Protein AF-0000000080280034 (afdb_homodimer)

Solvent-accessible surface area (backbone atoms only — not comparable to full-atom values): 14520 Å² total; per-residue (Å²): 134,42,33,28,47,34,62,69,45,57,54,47,71,68,41,89,80,54,59,65,40,31,48,54,49,59,74,69,50,60,72,89,35,51,31,36,45,10,61,45,50,9,53,52,35,28,54,32,45,54,29,54,72,72,42,72,78,32,34,57,55,20,50,53,49,50,53,50,48,53,52,50,49,59,74,34,61,92,33,51,43,53,44,34,47,69,28,23,33,47,32,14,56,57,71,53,98,57,93,65,59,67,69,60,40,41,52,37,20,44,18,44,75,69,68,21,34,31,31,35,85,57,59,76,79,51,59,76,64,78,39,50,72,43,54,47,74,100,134,42,33,28,49,34,61,67,45,57,55,46,70,68,41,90,79,55,58,66,39,31,48,55,49,58,72,68,51,62,71,90,34,50,30,36,43,9,60,45,48,9,53,52,35,29,52,33,44,54,28,55,72,70,43,71,77,32,34,57,54,22,51,54,50,50,52,50,48,52,52,50,49,62,74,34,62,93,34,52,43,53,43,34,45,68,28,22,32,48,32,14,56,56,72,51,96,58,93,65,58,67,68,61,40,41,52,36,20,44,19,45,74,71,66,20,34,30,32,33,86,59,59,75,80,50,58,76,64,79,39,50,72,42,54,49,73,100

Foldseek 3Di:
DAEEEALVLVVQVPDPDHQPLSVVVVVPDDPVRYAYEPVSLVVLLVVLVVLCPPDDVSPVVSVVSVVVSVVVCVSRVVRHDYQDPQLVVLLVPQDDPDDADSSLSSSQSVCVVVVHEYEDCCVVSCPRSPHHYHYSSD/DAEEEALVLVVQVPDPDHQPLSVVVVVPDDLVRYAYEPVSLVVLLVVLVVLCPPDDVSPVVSVVSVVVSVVVCVSRVVRHDYQDPQLVVLLVPQDDPDDADSSLSSSQSVCVVVVHEYEDCCVVSCPRSPHHYHYSND

Sequence (276 aa):
MSFLLDTNIVSEARRRTQNPGFARWWGGVSSSRLYLSALTVGEIERGISKLRHRGETDRERADALAEWLGGLTAQFSERILPVTAEIAAEWGRQYAPRKVPSIDGLIAATARVHELTLVTRNLADMAGLGAQVHNPFDMSFLLDTNIVSEARRRTQNPGFARWWGGVSSSRLYLSALTVGEIERGISKLRHRGETDRERADALAEWLGGLTAQFSERILPVTAEIAAEWGRQYAPRKVPSIDGLIAATARVHELTLVTRNLADMAGLGAQVHNPFD

Radius of gyration: 20.0 Å; Cα contacts (8 Å, |Δi|>4): 449; chains: 2; bounding box: 44×58×40 Å

InterPro domains:
  IPR002716 PIN domain [PF01850] (4-122)
  IPR022907 VapC family [MF_00265] (3-133)
  IPR029060 PIN-like domain superfamily [SSF88723] (1-137)
  IPR050556 Type II toxin-antitoxin system RNase [PTHR33653] (1-126)

pLDDT: mean 92.85, std 6.91, range [63.31, 98.88]

Structure (mmCIF, N/CA/C/O backbone):
data_AF-0000000080280034-model_v1
#
loop_
_entity.id
_entity.type
_entity.pdbx_description
1 polymer 'Ribonuclease VapC'
#
loop_
_atom_site.group_PDB
_atom_site.id
_atom_site.type_symbol
_atom_site.label_atom_id
_atom_site.label_alt_id
_atom_site.label_comp_id
_atom_site.label_asym_id
_atom_site.label_entity_id
_atom_site.label_seq_id
_atom_site.pdbx_PDB_ins_code
_atom_site.Cartn_x
_atom_site.Cartn_y
_atom_site.Cartn_z
_atom_site.occupancy
_atom_site.B_iso_or_equiv
_atom_site.auth_seq_id
_atom_site.auth_comp_id
_atom_site.auth_asym_id
_atom_site.auth_atom_id
_atom_site.pdbx_PDB_model_num
ATOM 1 N N . MET A 1 1 ? 17.234 -19.109 0.291 1 87.31 1 MET A N 1
ATOM 2 C CA . MET A 1 1 ? 16.734 -17.906 -0.386 1 87.31 1 MET A CA 1
ATOM 3 C C . MET A 1 1 ? 15.211 -17.844 -0.332 1 87.31 1 MET A C 1
ATOM 5 O O . MET A 1 1 ? 14.539 -18.875 -0.443 1 87.31 1 MET A O 1
ATOM 9 N N . SER A 1 2 ? 14.586 -16.719 0.08 1 97 2 SER A N 1
ATOM 10 C CA . SER A 1 2 ? 13.141 -16.547 0.128 1 97 2 SER A CA 1
ATOM 11 C C . SER A 1 2 ? 12.648 -15.617 -0.972 1 97 2 SER A C 1
ATOM 13 O O . SER A 1 2 ? 13.438 -14.891 -1.577 1 97 2 SER A O 1
ATOM 15 N N . PHE A 1 3 ? 11.336 -15.789 -1.299 1 98 3 PHE A N 1
ATOM 16 C CA . PHE A 1 3 ? 10.836 -15.195 -2.529 1 98 3 PHE A CA 1
ATOM 17 C C . PHE A 1 3 ? 9.547 -14.422 -2.266 1 98 3 PHE A C 1
ATOM 19 O O . PHE A 1 3 ? 8.695 -14.867 -1.493 1 98 3 PHE A O 1
ATOM 26 N N . LEU A 1 4 ? 9.422 -13.266 -2.85 1 98.38 4 LEU A N 1
ATOM 27 C CA . LEU A 1 4 ? 8.156 -12.547 -2.955 1 98.38 4 LEU A CA 1
ATOM 28 C C . LEU A 1 4 ? 7.523 -12.758 -4.328 1 98.38 4 LEU A C 1
ATOM 30 O O . LEU A 1 4 ? 8.133 -12.445 -5.352 1 98.38 4 LEU A O 1
ATOM 34 N N . LEU A 1 5 ? 6.348 -13.312 -4.332 1 97.56 5 LEU A N 1
ATOM 35 C CA . LEU A 1 5 ? 5.707 -13.68 -5.586 1 97.56 5 LEU A CA 1
ATOM 36 C C . LEU A 1 5 ? 4.91 -12.508 -6.156 1 97.56 5 LEU A C 1
ATOM 38 O O . LEU A 1 5 ? 4.078 -11.922 -5.461 1 97.56 5 LEU A O 1
ATOM 42 N N . ASP A 1 6 ? 5.172 -12.141 -7.379 1 95 6 ASP A N 1
ATOM 43 C CA . ASP A 1 6 ? 4.336 -11.195 -8.109 1 95 6 ASP A CA 1
ATOM 44 C C . ASP A 1 6 ? 3.004 -11.836 -8.5 1 95 6 ASP A C 1
ATOM 46 O O . ASP A 1 6 ? 2.844 -13.055 -8.422 1 95 6 ASP A O 1
ATOM 50 N N . THR A 1 7 ? 2.033 -11.008 -8.891 1 93.69 7 THR A N 1
ATOM 51 C CA . THR A 1 7 ? 0.679 -11.477 -9.164 1 93.69 7 THR A CA 1
ATOM 52 C C . THR A 1 7 ? 0.669 -12.461 -10.328 1 93.69 7 THR A C 1
ATOM 54 O O . THR A 1 7 ? -0.051 -13.461 -10.305 1 93.69 7 THR A O 1
ATOM 57 N N . ASN A 1 8 ? 1.492 -12.195 -11.32 1 91.62 8 ASN A N 1
ATOM 58 C CA . ASN A 1 8 ? 1.507 -13.086 -12.477 1 91.62 8 ASN A CA 1
ATOM 59 C C . ASN A 1 8 ? 2.057 -14.461 -12.109 1 91.62 8 ASN A C 1
ATOM 61 O O . ASN A 1 8 ? 1.727 -15.453 -12.758 1 91.62 8 ASN A O 1
ATOM 65 N N . ILE A 1 9 ? 2.891 -14.594 -11.109 1 94.62 9 ILE A N 1
ATOM 66 C CA . ILE A 1 9 ? 3.451 -15.859 -10.664 1 94.62 9 ILE A CA 1
ATOM 67 C C . ILE A 1 9 ? 2.369 -16.688 -9.977 1 94.62 9 ILE A C 1
ATOM 69 O O . ILE A 1 9 ? 2.227 -17.891 -10.25 1 94.62 9 ILE A O 1
ATOM 73 N N . VAL A 1 10 ? 1.589 -16.062 -9.117 1 94.75 10 VAL A N 1
ATOM 74 C CA . VAL A 1 10 ? 0.504 -16.75 -8.43 1 94.75 10 VAL A CA 1
ATOM 75 C C . VAL A 1 10 ? -0.544 -17.203 -9.438 1 94.75 10 VAL A C 1
ATOM 77 O O . VAL A 1 10 ? -1.118 -18.281 -9.305 1 94.75 10 VAL A O 1
ATOM 80 N N . SER A 1 11 ? -0.783 -16.375 -10.43 1 92.75 11 SER A N 1
ATOM 81 C CA . SER A 1 11 ? -1.717 -16.734 -11.492 1 92.75 11 SER A CA 1
ATOM 82 C C . SER A 1 11 ? -1.247 -17.969 -12.25 1 92.75 11 SER A C 1
ATOM 84 O O . SER A 1 11 ? -2.049 -18.859 -12.57 1 92.75 11 SER A O 1
ATOM 86 N N . GLU A 1 12 ? 0.035 -18.031 -12.547 1 93.69 12 GLU A N 1
ATOM 87 C CA . GLU A 1 12 ? 0.584 -19.203 -13.227 1 93.69 12 GLU A CA 1
ATOM 88 C C . GLU A 1 12 ? 0.435 -20.453 -12.375 1 93.69 12 GLU A C 1
ATOM 90 O O . GLU A 1 12 ? 0.125 -21.531 -12.891 1 93.69 12 GLU A O 1
ATOM 95 N N . ALA A 1 13 ? 0.64 -20.344 -11.078 1 92.81 13 ALA A N 1
ATOM 96 C CA . ALA A 1 13 ? 0.56 -21.484 -10.156 1 92.81 13 ALA A CA 1
ATOM 97 C C . ALA A 1 13 ? -0.848 -22.062 -10.133 1 92.81 13 ALA A C 1
ATOM 99 O O . ALA A 1 13 ? -1.03 -23.25 -9.812 1 92.81 13 ALA A O 1
ATOM 100 N N . ARG A 1 14 ? -1.788 -21.203 -10.461 1 91.94 14 ARG A N 1
ATOM 101 C CA . ARG A 1 14 ? -3.184 -21.625 -10.438 1 91.94 14 ARG A CA 1
ATOM 102 C C . ARG A 1 14 ? -3.537 -22.438 -11.68 1 91.94 14 ARG A C 1
ATOM 104 O O . ARG A 1 14 ? -4.539 -23.156 -11.695 1 91.94 14 ARG A O 1
ATOM 111 N N . ARG A 1 15 ? -2.795 -22.312 -12.695 1 91.94 15 ARG A N 1
ATOM 112 C CA . ARG A 1 15 ? -3.135 -22.922 -13.977 1 91.94 15 ARG A CA 1
ATOM 113 C C . ARG A 1 15 ? -2.967 -24.438 -13.922 1 91.94 15 ARG A C 1
ATOM 115 O O . ARG A 1 15 ? -2.078 -24.953 -13.234 1 91.94 15 ARG A O 1
ATOM 122 N N . ARG A 1 16 ? -3.832 -25.078 -14.742 1 90.56 16 ARG A N 1
ATOM 123 C CA . ARG A 1 16 ? -3.723 -26.516 -14.883 1 90.56 16 ARG A CA 1
ATOM 124 C C . ARG A 1 16 ? -2.451 -26.906 -15.633 1 90.56 16 ARG A C 1
ATOM 126 O O . ARG A 1 16 ? -1.717 -27.797 -15.203 1 90.56 16 ARG A O 1
ATOM 133 N N . THR A 1 17 ? -2.244 -26.281 -16.75 1 93.25 17 THR A N 1
ATOM 134 C CA . THR A 1 17 ? -1.025 -26.453 -17.531 1 93.25 17 THR A CA 1
ATOM 135 C C . THR A 1 17 ? -0.101 -25.25 -17.359 1 93.25 17 THR A C 1
ATOM 137 O O . THR A 1 17 ? -0.445 -24.125 -17.75 1 93.25 17 THR A O 1
ATOM 140 N N . GLN A 1 18 ? 1.071 -25.578 -16.781 1 94.88 18 GLN A N 1
ATOM 141 C CA . GLN A 1 18 ? 2.016 -24.516 -16.453 1 94.88 18 GLN A CA 1
ATOM 142 C C . GLN A 1 18 ? 3.184 -24.5 -17.438 1 94.88 18 GLN A C 1
ATOM 144 O O . GLN A 1 18 ? 3.482 -25.516 -18.062 1 94.88 18 GLN A O 1
ATOM 149 N N . ASN A 1 19 ? 3.762 -23.297 -17.672 1 95.56 19 ASN A N 1
ATOM 150 C CA . ASN A 1 19 ? 5.047 -23.234 -18.359 1 95.56 19 ASN A CA 1
ATOM 151 C C . ASN A 1 19 ? 6.059 -24.203 -17.766 1 95.56 19 ASN A C 1
ATOM 153 O O . ASN A 1 19 ? 6.191 -24.297 -16.531 1 95.56 19 ASN A O 1
ATOM 157 N N . PRO A 1 20 ? 6.812 -24.938 -18.609 1 95.31 20 PRO A N 1
ATOM 158 C CA . PRO A 1 20 ? 7.711 -25.984 -18.078 1 95.31 20 PRO A CA 1
ATOM 159 C C . PRO A 1 20 ? 8.789 -25.422 -17.156 1 95.31 20 PRO A C 1
ATOM 161 O O . PRO A 1 20 ? 9.125 -26.031 -16.156 1 95.31 20 PRO A O 1
ATOM 164 N N . GLY A 1 21 ? 9.406 -24.312 -17.578 1 95.31 21 GLY A N 1
ATOM 165 C CA . GLY A 1 21 ? 10.383 -23.672 -16.703 1 95.31 21 GLY A CA 1
ATOM 166 C C . GLY A 1 21 ? 9.812 -23.266 -15.359 1 95.31 21 GLY A C 1
ATOM 167 O O . GLY A 1 21 ? 10.43 -23.5 -14.328 1 95.31 21 GLY A O 1
ATOM 168 N N . PHE A 1 22 ? 8.609 -22.703 -15.406 1 96.62 22 PHE A N 1
ATOM 169 C CA . PHE A 1 22 ? 7.91 -22.344 -14.18 1 96.62 22 PHE A CA 1
ATOM 170 C C . PHE A 1 22 ? 7.664 -23.578 -13.32 1 96.62 22 PHE A C 1
ATOM 172 O O . PHE A 1 22 ? 7.938 -23.562 -12.117 1 96.62 22 PHE A O 1
ATOM 179 N N . ALA A 1 23 ? 7.152 -24.609 -13.922 1 96.12 23 ALA A N 1
ATOM 180 C CA . ALA A 1 23 ? 6.812 -25.828 -13.203 1 96.12 23 ALA A CA 1
ATOM 181 C C . ALA A 1 23 ? 8.039 -26.406 -12.5 1 96.12 23 ALA A C 1
ATOM 183 O O . ALA A 1 23 ? 7.949 -26.875 -11.359 1 96.12 23 ALA A O 1
ATOM 184 N N . ARG A 1 24 ? 9.125 -26.391 -13.172 1 95.75 24 ARG A N 1
ATOM 185 C CA . ARG A 1 24 ? 10.367 -26.891 -12.594 1 95.75 24 ARG A CA 1
ATOM 186 C C . ARG A 1 24 ? 10.773 -26.078 -11.375 1 95.75 24 ARG A C 1
ATOM 188 O O . ARG A 1 24 ? 11.102 -26.641 -10.328 1 95.75 24 ARG A O 1
ATOM 195 N N . TRP A 1 25 ? 10.742 -24.766 -11.562 1 96.06 25 TRP A N 1
ATOM 196 C CA . TRP A 1 25 ? 11.125 -23.875 -10.469 1 96.06 25 TRP A CA 1
ATOM 197 C C . TRP A 1 25 ? 10.164 -24.031 -9.289 1 96.06 25 TRP A C 1
ATOM 199 O O . TRP A 1 25 ? 10.602 -24.203 -8.148 1 96.06 25 TRP A O 1
ATOM 209 N N . TRP A 1 26 ? 8.883 -23.938 -9.539 1 94.56 26 TRP A N 1
ATOM 210 C CA . TRP A 1 26 ? 7.82 -24 -8.539 1 94.56 26 TRP A CA 1
ATOM 211 C C . TRP A 1 26 ? 7.906 -25.297 -7.746 1 94.56 26 TRP A C 1
ATOM 213 O O . TRP A 1 26 ? 7.762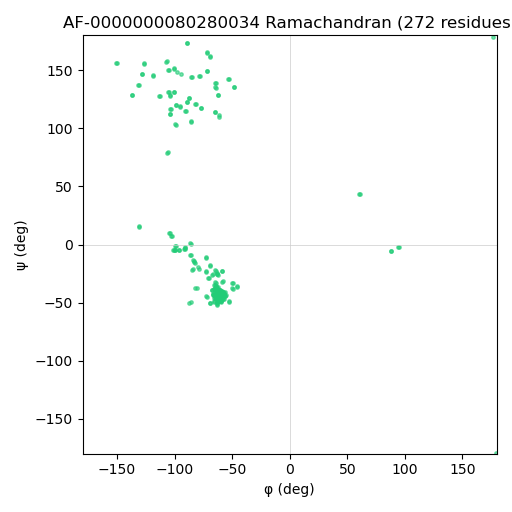 -25.297 -6.523 1 94.56 26 TRP A O 1
ATOM 223 N N . GLY A 1 27 ? 8.148 -26.375 -8.445 1 94.44 27 GLY A N 1
ATOM 224 C CA . GLY A 1 27 ? 8.234 -27.672 -7.812 1 94.44 27 GLY A CA 1
ATOM 225 C C . GLY A 1 27 ? 9.469 -27.828 -6.934 1 94.44 27 GLY A C 1
ATOM 226 O O . GLY A 1 27 ? 9.5 -28.688 -6.051 1 94.44 27 GLY A O 1
ATOM 227 N N . GLY A 1 28 ? 10.438 -26.969 -7.141 1 94.56 28 GLY A N 1
ATOM 228 C CA . GLY A 1 28 ? 11.703 -27.094 -6.434 1 94.56 28 GLY A CA 1
ATOM 229 C C . GLY A 1 28 ? 11.812 -26.156 -5.25 1 94.56 28 GLY A C 1
ATOM 230 O O . GLY A 1 28 ? 12.789 -26.219 -4.496 1 94.56 28 GLY A O 1
ATOM 231 N N . VAL A 1 29 ? 10.859 -25.312 -5.066 1 95.38 29 VAL A N 1
ATOM 232 C CA . VAL A 1 29 ? 10.945 -24.312 -4.004 1 95.38 29 VAL A CA 1
ATOM 233 C C . VAL A 1 29 ? 10.023 -24.703 -2.85 1 95.38 29 VAL A C 1
ATOM 235 O O . VAL A 1 29 ? 8.875 -25.109 -3.072 1 95.38 29 VAL A O 1
ATOM 238 N N . SER A 1 30 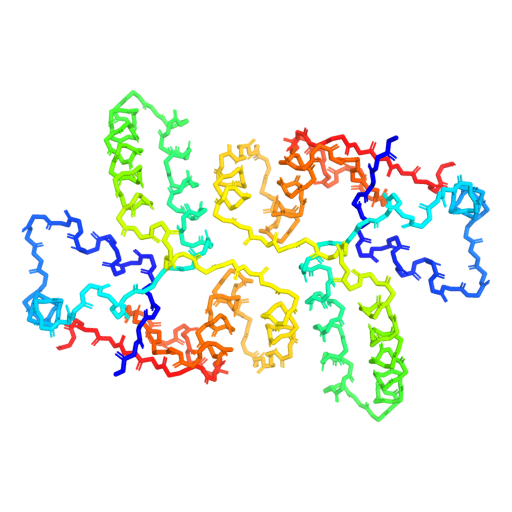? 10.516 -24.688 -1.644 1 95.44 30 SER A N 1
ATOM 239 C CA . SER A 1 30 ? 9.688 -24.938 -0.467 1 95.44 30 SER A CA 1
ATOM 240 C C . SER A 1 30 ? 8.633 -23.844 -0.295 1 95.44 30 SER A C 1
ATOM 242 O O . SER A 1 30 ? 8.938 -22.656 -0.406 1 95.44 30 SER A O 1
ATOM 244 N N . SER A 1 31 ? 7.445 -24.25 0.067 1 93.5 31 SER A N 1
ATOM 245 C CA . SER A 1 31 ? 6.344 -23.297 0.257 1 93.5 31 SER A CA 1
ATOM 246 C C . SER A 1 31 ? 6.645 -22.328 1.385 1 93.5 31 SER A C 1
ATOM 248 O O . SER A 1 31 ? 6.156 -21.188 1.374 1 93.5 31 SER A O 1
ATOM 250 N N . SER A 1 32 ? 7.473 -22.75 2.301 1 95.38 32 SER A N 1
ATOM 251 C CA . SER A 1 32 ? 7.77 -21.906 3.461 1 95.38 32 SER A CA 1
ATOM 252 C C . SER A 1 32 ? 8.656 -20.734 3.082 1 95.38 32 SER A C 1
ATOM 254 O O . SER A 1 32 ? 8.82 -19.797 3.863 1 95.38 32 SER A O 1
ATOM 256 N N . ARG A 1 33 ? 9.18 -20.781 1.869 1 97.31 33 ARG A N 1
ATOM 257 C CA . ARG A 1 33 ? 10.086 -19.734 1.405 1 97.31 33 ARG A CA 1
ATOM 258 C C . ARG A 1 33 ? 9.352 -18.734 0.525 1 97.31 33 ARG A C 1
ATOM 260 O O . ARG A 1 33 ? 9.961 -17.781 0.028 1 97.31 33 ARG A O 1
ATOM 267 N N . LEU A 1 34 ? 8.094 -18.953 0.309 1 97.88 34 LEU A N 1
ATOM 268 C CA . LEU A 1 34 ? 7.289 -18.141 -0.582 1 97.88 34 LEU A CA 1
ATOM 269 C C . LEU A 1 34 ? 6.441 -17.141 0.212 1 97.88 34 LEU A C 1
ATOM 271 O O . LEU A 1 34 ? 5.773 -17.531 1.177 1 97.88 34 LEU A O 1
ATOM 275 N N . TYR A 1 35 ? 6.469 -15.922 -0.18 1 98.62 35 TYR A N 1
ATOM 276 C CA . TYR A 1 35 ? 5.703 -14.859 0.459 1 98.62 35 TYR A CA 1
ATOM 277 C C . TYR A 1 35 ? 4.852 -14.109 -0.56 1 98.62 35 TYR A C 1
ATOM 279 O O . TYR A 1 35 ? 5.141 -14.133 -1.758 1 98.62 35 TYR A O 1
ATOM 287 N N . LEU A 1 36 ? 3.805 -13.516 -0.056 1 98.44 36 LEU A N 1
ATOM 288 C CA . LEU A 1 36 ? 2.971 -12.594 -0.819 1 98.44 36 LEU A CA 1
ATOM 289 C C . LEU A 1 36 ? 2.977 -11.203 -0.189 1 98.44 36 LEU A C 1
ATOM 291 O O . LEU A 1 36 ? 3.09 -11.07 1.032 1 98.44 36 LEU A O 1
ATOM 295 N N . SER A 1 37 ? 2.912 -10.25 -1.069 1 98.5 37 SER A N 1
ATOM 296 C CA . SER A 1 37 ? 2.564 -8.922 -0.563 1 98.5 37 SER A CA 1
ATOM 297 C C . SER A 1 37 ? 1.066 -8.805 -0.306 1 98.5 37 SER A C 1
ATOM 299 O O . SER A 1 37 ? 0.256 -9.336 -1.069 1 98.5 37 SER A O 1
ATOM 301 N N . ALA A 1 38 ? 0.659 -8.086 0.709 1 98.69 38 ALA A N 1
ATOM 302 C CA . ALA A 1 38 ? -0.745 -7.719 0.885 1 98.69 38 ALA A CA 1
ATOM 303 C C . ALA A 1 38 ? -1.322 -7.129 -0.398 1 98.69 38 ALA A C 1
ATOM 305 O O . ALA A 1 38 ? -2.484 -7.371 -0.731 1 98.69 38 ALA A O 1
ATOM 306 N N . LEU A 1 39 ? -0.475 -6.441 -1.133 1 98.19 39 LEU A N 1
ATOM 307 C CA . LEU A 1 39 ? -0.928 -5.746 -2.332 1 98.19 39 LEU A CA 1
ATOM 308 C C . LEU A 1 39 ? -1.278 -6.738 -3.436 1 98.19 39 LEU A C 1
ATOM 310 O O . LEU A 1 39 ? -2.148 -6.469 -4.266 1 98.19 39 LEU A O 1
ATOM 314 N N . THR A 1 40 ? -0.636 -7.918 -3.467 1 97.19 40 THR A N 1
ATOM 315 C CA . THR A 1 40 ? -1.005 -8.977 -4.402 1 97.19 40 THR A CA 1
ATOM 316 C C . THR A 1 40 ? -2.439 -9.43 -4.16 1 97.19 40 THR A C 1
ATOM 318 O O . THR A 1 40 ? -3.215 -9.594 -5.105 1 97.19 40 THR A O 1
ATOM 321 N N . VAL A 1 41 ? -2.795 -9.539 -2.902 1 97.62 41 VAL A N 1
ATOM 322 C CA . VAL A 1 41 ? -4.16 -9.898 -2.535 1 97.62 41 VAL A CA 1
ATOM 323 C C . VAL A 1 41 ? -5.133 -8.836 -3.047 1 97.62 41 VAL A C 1
ATOM 325 O O . VAL A 1 41 ? -6.16 -9.164 -3.639 1 97.62 41 VAL A O 1
ATOM 328 N N . GLY A 1 42 ? -4.793 -7.59 -2.838 1 97.44 42 GLY A N 1
ATOM 329 C CA . GLY A 1 42 ? -5.633 -6.496 -3.303 1 97.44 42 GLY A CA 1
ATOM 330 C C . GLY A 1 42 ? -5.82 -6.484 -4.809 1 97.44 42 GLY A C 1
ATOM 331 O O . GLY A 1 42 ? -6.926 -6.242 -5.301 1 97.44 42 GLY A O 1
ATOM 332 N N . GLU A 1 43 ? -4.785 -6.684 -5.543 1 96.19 43 GLU A N 1
ATOM 333 C CA . GLU A 1 43 ? -4.848 -6.703 -7.004 1 96.19 43 GLU A CA 1
ATOM 334 C C . GLU A 1 43 ? -5.77 -7.812 -7.5 1 96.19 43 GLU A C 1
ATOM 336 O O . GLU A 1 43 ? -6.543 -7.609 -8.438 1 96.19 43 GLU A O 1
ATOM 341 N N . ILE A 1 44 ? -5.672 -9 -6.91 1 96.12 44 ILE A N 1
ATOM 342 C CA . ILE A 1 44 ? -6.523 -10.117 -7.305 1 96.12 44 ILE A CA 1
ATOM 343 C C . ILE A 1 44 ? -7.984 -9.789 -6.988 1 96.12 44 ILE A C 1
ATOM 345 O O . ILE A 1 44 ? -8.867 -10.008 -7.816 1 96.12 44 ILE A O 1
ATOM 349 N N . GLU A 1 45 ? -8.188 -9.234 -5.789 1 96.5 45 GLU A N 1
ATOM 350 C CA . GLU A 1 45 ? -9.539 -8.812 -5.414 1 96.5 45 GLU A CA 1
ATOM 351 C C . GLU A 1 45 ? -10.094 -7.805 -6.41 1 96.5 45 GLU A C 1
ATOM 353 O O . GLU A 1 45 ? -11.273 -7.863 -6.77 1 96.5 45 GLU A O 1
ATOM 358 N N . ARG A 1 46 ? -9.305 -6.91 -6.812 1 94.12 46 ARG A N 1
ATOM 359 C CA . ARG A 1 46 ? -9.719 -5.91 -7.789 1 94.12 46 ARG A CA 1
ATOM 360 C C . ARG A 1 46 ? -10.133 -6.566 -9.102 1 94.12 46 ARG A C 1
ATOM 362 O O . ARG A 1 46 ? -11.125 -6.164 -9.719 1 94.12 46 ARG A O 1
ATOM 369 N N . GLY A 1 47 ? -9.336 -7.512 -9.57 1 92.44 47 GLY A N 1
ATOM 370 C CA . GLY A 1 47 ? -9.719 -8.281 -10.742 1 92.44 47 GLY A CA 1
ATOM 371 C C . GLY A 1 47 ? -11.062 -8.977 -10.594 1 92.44 47 GLY A C 1
ATOM 372 O O . GLY A 1 47 ? -11.867 -8.984 -11.523 1 92.44 47 GLY A O 1
ATOM 373 N N . ILE A 1 48 ? -11.305 -9.523 -9.445 1 94.19 48 ILE A N 1
ATOM 374 C CA . ILE A 1 48 ? -12.562 -10.195 -9.148 1 94.19 48 ILE A CA 1
ATOM 375 C C . ILE A 1 48 ? -13.711 -9.195 -9.219 1 94.19 48 ILE A C 1
ATOM 377 O O . ILE A 1 48 ? -14.742 -9.461 -9.836 1 94.19 48 ILE A O 1
ATOM 381 N N . SER A 1 49 ? -13.492 -8.031 -8.594 1 92.5 49 SER A N 1
ATOM 382 C CA . SER A 1 49 ? -14.516 -6.992 -8.578 1 92.5 49 SER A CA 1
ATOM 383 C C . SER A 1 49 ? -14.867 -6.531 -9.984 1 92.5 49 SER A C 1
ATOM 385 O O . SER A 1 49 ? -16.047 -6.336 -10.312 1 92.5 49 SER A O 1
ATOM 387 N N . LYS A 1 50 ? -13.852 -6.383 -10.812 1 90.31 50 LYS A N 1
ATOM 388 C CA . LYS A 1 50 ? -14.07 -5.973 -12.195 1 90.31 50 LYS A CA 1
ATOM 389 C C . LYS A 1 50 ? -14.898 -7.008 -12.953 1 90.31 50 LYS A C 1
ATOM 391 O O . LYS A 1 50 ? -15.789 -6.652 -13.727 1 90.31 50 LYS A O 1
ATOM 396 N N . LEU A 1 51 ? -14.617 -8.25 -12.727 1 90.31 51 LEU A N 1
ATOM 397 C CA . LEU A 1 51 ? -15.344 -9.336 -13.383 1 90.31 51 LEU A CA 1
ATOM 398 C C . LEU A 1 51 ? -16.812 -9.336 -12.969 1 90.31 51 LEU A C 1
ATOM 400 O O . LEU A 1 51 ? -17.688 -9.578 -13.789 1 90.31 51 LEU A O 1
ATOM 404 N N . ARG A 1 52 ? -17.094 -9.086 -11.695 1 89.38 52 ARG A N 1
ATOM 405 C CA . ARG A 1 52 ? -18.453 -9.109 -11.156 1 89.38 52 ARG A CA 1
ATOM 406 C C . ARG A 1 52 ? -19.312 -8.016 -11.781 1 89.38 52 ARG A C 1
ATOM 408 O O . ARG A 1 52 ? -20.531 -8.156 -11.875 1 89.38 52 ARG A O 1
ATOM 415 N N . HIS A 1 53 ? -18.719 -6.973 -12.312 1 85.25 53 HIS A N 1
ATOM 416 C CA . HIS A 1 53 ? -19.469 -5.84 -12.828 1 85.25 53 HIS A CA 1
ATOM 417 C C . HIS A 1 53 ? -19.562 -5.898 -14.352 1 85.25 53 HIS A C 1
ATOM 419 O O . HIS A 1 53 ? -20.203 -5.043 -14.969 1 85.25 53 HIS A O 1
ATOM 425 N N . ARG A 1 54 ? -18.969 -6.797 -15.102 1 83.31 54 ARG A N 1
ATOM 426 C CA . ARG A 1 54 ? -19 -6.898 -16.562 1 83.31 54 ARG A CA 1
ATOM 427 C C . ARG A 1 54 ? -20.234 -7.68 -17.031 1 83.31 54 ARG A C 1
ATOM 429 O O . ARG A 1 54 ? -20.875 -7.305 -18.016 1 83.31 54 ARG A O 1
ATOM 436 N N . GLY A 1 55 ? -20.609 -8.82 -16.562 1 75.62 55 GLY A N 1
ATOM 437 C CA . GLY A 1 55 ? -21.719 -9.648 -17 1 75.62 55 GLY A CA 1
ATOM 438 C C . GLY A 1 55 ? -21.812 -10.969 -16.266 1 75.62 55 GLY A C 1
ATOM 439 O O . GLY A 1 55 ? -20.953 -11.289 -15.445 1 75.62 55 GLY A O 1
ATOM 440 N N . GLU A 1 56 ? -22.859 -11.719 -16.656 1 74.06 56 GLU A N 1
ATOM 441 C CA . GLU A 1 56 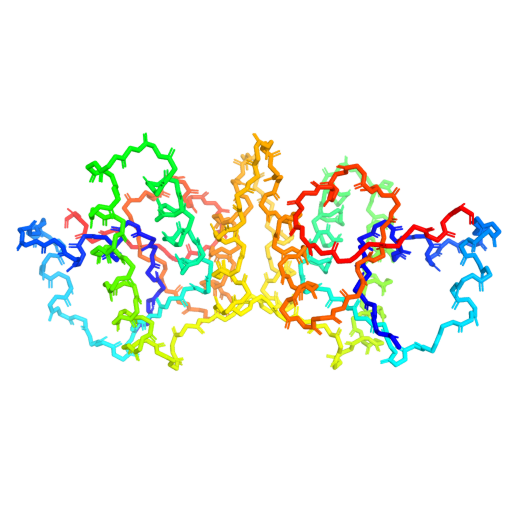? -23.188 -12.945 -15.938 1 74.06 56 GLU A CA 1
ATOM 442 C C . GLU A 1 56 ? -22.062 -13.969 -16.031 1 74.06 56 GLU A C 1
ATOM 444 O O . GLU A 1 56 ? -21.703 -14.602 -15.039 1 74.06 56 GLU A O 1
ATOM 449 N N . THR A 1 57 ? -21.594 -14.188 -17.312 1 75.81 57 THR A N 1
ATOM 450 C CA . THR A 1 57 ? -20.516 -15.156 -17.484 1 75.81 57 THR A CA 1
ATOM 451 C C . THR A 1 57 ? -19.297 -14.734 -16.672 1 75.81 57 THR A C 1
ATOM 453 O O . THR A 1 57 ? -18.609 -15.586 -16.094 1 75.81 57 THR A O 1
ATOM 456 N N . ASP A 1 58 ? -19.266 -13.594 -16.438 1 85.44 58 ASP A N 1
ATOM 457 C CA . ASP A 1 58 ? -18.125 -13.047 -15.703 1 85.44 58 ASP A CA 1
ATOM 458 C C . ASP A 1 58 ? -18.312 -13.203 -14.195 1 85.44 58 ASP A C 1
ATOM 460 O O . ASP A 1 58 ? -17.328 -13.281 -13.453 1 85.44 58 ASP A O 1
ATOM 464 N N . ARG A 1 59 ? -19.578 -13.531 -13.898 1 85.38 59 ARG A N 1
ATOM 465 C CA . ARG A 1 59 ? -19.844 -13.656 -12.469 1 85.38 59 ARG A CA 1
ATOM 466 C C . ARG A 1 59 ? -19.391 -15.016 -11.945 1 85.38 59 ARG A C 1
ATOM 468 O O . ARG A 1 59 ? -18.906 -15.117 -10.82 1 85.38 59 ARG A O 1
ATOM 475 N N . GLU A 1 60 ? -19.547 -16.062 -12.711 1 89 60 GLU A N 1
ATOM 476 C CA . GLU A 1 60 ? -19.078 -17.391 -12.32 1 89 60 GLU A CA 1
ATOM 477 C C . GLU A 1 60 ? -17.562 -17.422 -12.195 1 89 60 GLU A C 1
ATOM 479 O O . GLU A 1 60 ? -17.031 -18.016 -11.258 1 89 60 GLU A O 1
ATOM 484 N N . ARG A 1 61 ? -16.984 -16.875 -13.125 1 92.5 61 ARG A N 1
ATOM 485 C CA . ARG A 1 61 ? -15.531 -16.781 -13.086 1 92.5 61 ARG A CA 1
ATOM 486 C C . ARG A 1 61 ? -15.07 -15.992 -11.859 1 92.5 61 ARG A C 1
ATOM 488 O O . ARG A 1 61 ? -14.094 -16.359 -11.211 1 92.5 61 ARG A O 1
ATOM 495 N N . ALA A 1 62 ? -15.781 -14.977 -11.562 1 94.88 62 ALA A N 1
ATOM 496 C CA . ALA A 1 62 ? -15.484 -14.156 -10.383 1 94.88 62 ALA A CA 1
ATOM 497 C C . ALA A 1 62 ? -15.602 -14.977 -9.102 1 94.88 62 ALA A C 1
ATOM 499 O O . ALA A 1 62 ? -14.742 -14.891 -8.227 1 94.88 62 ALA A O 1
ATOM 500 N N . ASP A 1 63 ? -16.609 -15.805 -9.047 1 95.25 63 ASP A N 1
ATOM 501 C CA . ASP A 1 63 ? -16.828 -16.625 -7.867 1 95.25 63 ASP A CA 1
ATOM 502 C C . ASP A 1 63 ? -15.711 -17.656 -7.703 1 95.25 63 ASP A C 1
ATOM 504 O O . ASP A 1 63 ? -15.234 -17.891 -6.59 1 95.25 63 ASP A O 1
ATOM 508 N N . ALA A 1 64 ? -15.359 -18.234 -8.789 1 94.69 64 ALA A N 1
ATOM 509 C CA . ALA A 1 64 ? -14.281 -19.219 -8.75 1 94.69 64 ALA A CA 1
ATOM 510 C C . ALA A 1 64 ? -12.969 -18.562 -8.312 1 94.69 64 ALA A C 1
ATOM 512 O O . ALA A 1 64 ? -12.219 -19.141 -7.516 1 94.69 64 ALA A O 1
ATOM 513 N N . LEU A 1 65 ? -12.727 -17.391 -8.836 1 95.25 65 LEU A N 1
ATOM 514 C CA . LEU A 1 65 ? -11.516 -16.672 -8.477 1 95.25 65 LEU A CA 1
ATOM 515 C C . LEU A 1 65 ? -11.547 -16.266 -7.004 1 95.25 65 LEU A C 1
ATOM 517 O O . LEU A 1 65 ? -10.523 -16.312 -6.32 1 95.25 65 LEU A O 1
ATOM 521 N N . ALA A 1 66 ? -12.664 -15.883 -6.516 1 96.62 66 ALA A N 1
ATOM 522 C CA . ALA A 1 66 ? -12.82 -15.5 -5.117 1 96.62 66 ALA A CA 1
ATOM 523 C C . ALA A 1 66 ? -12.547 -16.688 -4.191 1 96.62 66 ALA A C 1
ATOM 525 O O . ALA A 1 66 ? -11.891 -16.531 -3.156 1 96.62 66 ALA A O 1
ATOM 526 N N . GLU A 1 67 ? -13.07 -17.812 -4.57 1 96.94 67 GLU A N 1
ATOM 527 C CA . GLU A 1 67 ? -12.82 -19.031 -3.797 1 96.94 67 GLU A CA 1
ATOM 528 C C . GLU A 1 67 ? -11.336 -19.391 -3.787 1 96.94 67 GLU A C 1
ATOM 530 O O . GLU A 1 67 ? -10.781 -19.734 -2.74 1 96.94 67 GLU A O 1
ATOM 535 N N . TRP A 1 68 ? -10.773 -19.328 -4.918 1 96.81 68 TRP A N 1
ATOM 536 C CA . TRP A 1 68 ? -9.344 -19.594 -5.035 1 96.81 68 TRP A CA 1
ATOM 537 C C . TRP A 1 68 ? -8.531 -18.625 -4.18 1 96.81 68 TRP A C 1
ATOM 539 O O . TRP A 1 68 ? -7.59 -19.031 -3.494 1 96.81 68 TRP A O 1
ATOM 549 N N . LEU A 1 69 ? -8.852 -17.344 -4.219 1 97.25 69 LEU A N 1
ATOM 550 C CA . LEU A 1 69 ? -8.18 -16.328 -3.412 1 97.25 69 LEU A CA 1
ATOM 551 C C . LEU A 1 69 ? -8.297 -16.656 -1.926 1 97.25 69 LEU A C 1
ATOM 553 O O . LEU A 1 69 ? -7.34 -16.484 -1.169 1 97.25 69 LEU A O 1
ATOM 557 N N . GLY A 1 70 ? -9.469 -17.031 -1.503 1 97.06 70 GLY A N 1
ATOM 558 C CA . GLY A 1 70 ? -9.633 -17.484 -0.128 1 97.06 70 GLY A CA 1
ATOM 559 C C . GLY A 1 70 ? -8.672 -18.578 0.265 1 97.06 70 GLY A C 1
ATOM 560 O O . GLY A 1 70 ? -8.055 -18.516 1.33 1 97.06 70 GLY A O 1
ATOM 561 N N . GLY A 1 71 ? -8.562 -19.625 -0.567 1 96.25 71 GLY A N 1
ATOM 562 C CA . GLY A 1 71 ? -7.609 -20.703 -0.337 1 96.25 71 GLY A CA 1
ATOM 563 C C . GLY A 1 71 ? -6.168 -20.234 -0.31 1 96.25 71 GLY A C 1
ATOM 564 O O . GLY A 1 71 ? -5.387 -20.656 0.539 1 96.25 71 GLY A O 1
ATOM 565 N N . LEU A 1 72 ? -5.832 -19.359 -1.253 1 95.88 72 LEU A N 1
ATOM 566 C CA . LEU A 1 72 ? -4.488 -18.781 -1.332 1 95.88 72 LEU A CA 1
ATOM 567 C C . LEU A 1 72 ? -4.141 -18.031 -0.051 1 95.88 72 LEU A C 1
ATOM 569 O O . LEU A 1 72 ? -3.061 -18.234 0.513 1 95.88 72 LEU A O 1
ATOM 573 N N . THR A 1 73 ? -5.023 -17.156 0.436 1 97.06 73 THR A N 1
ATOM 574 C CA . THR A 1 73 ? -4.785 -16.344 1.626 1 97.06 73 THR A CA 1
ATOM 575 C C . THR A 1 73 ? -4.648 -17.234 2.861 1 97.06 73 THR A C 1
ATOM 577 O O . THR A 1 73 ? -3.857 -16.938 3.76 1 97.06 73 THR A O 1
ATOM 580 N N . ALA A 1 74 ? -5.395 -18.281 2.896 1 96.44 74 ALA A N 1
ATOM 581 C CA . ALA A 1 74 ? -5.277 -19.234 4.004 1 96.44 74 ALA A CA 1
ATOM 582 C C . ALA A 1 74 ? -3.922 -19.922 3.99 1 96.44 74 ALA A C 1
ATOM 584 O O . ALA A 1 74 ? -3.279 -20.078 5.031 1 96.44 74 ALA A O 1
ATOM 585 N N . GLN A 1 75 ? -3.51 -20.312 2.842 1 94.5 75 GLN A N 1
ATOM 586 C CA . GLN A 1 75 ? -2.246 -21.031 2.68 1 94.5 75 GLN A CA 1
ATOM 587 C C . GLN A 1 75 ? -1.064 -20.141 3.062 1 94.5 75 GLN A C 1
ATOM 589 O O . GLN A 1 75 ? -0.068 -20.625 3.602 1 94.5 75 GLN A O 1
ATOM 594 N N . PHE A 1 76 ? -1.179 -18.844 2.828 1 96.75 76 PHE A N 1
ATOM 595 C CA . PHE A 1 76 ? -0.077 -17.906 3.039 1 96.75 76 PHE A CA 1
ATOM 596 C C . PHE A 1 76 ? -0.285 -17.109 4.316 1 96.75 76 PHE A C 1
ATOM 598 O O . PHE A 1 76 ? 0.379 -16.094 4.531 1 96.75 76 PHE A O 1
ATOM 605 N N . SER A 1 77 ? -1.223 -17.406 5.168 1 91.12 77 SER A N 1
ATOM 606 C CA . SER A 1 77 ? -1.741 -16.594 6.262 1 91.12 77 SER A CA 1
ATOM 607 C C . SER A 1 77 ? -0.61 -15.961 7.059 1 91.12 77 SER A C 1
ATOM 609 O O . SER A 1 77 ? -0.684 -14.781 7.414 1 91.12 77 SER A O 1
ATOM 611 N N . GLU A 1 78 ? 0.542 -16.578 7.301 1 95.25 78 GLU A N 1
ATOM 612 C CA . GLU A 1 78 ? 1.621 -16 8.102 1 95.25 78 GLU A CA 1
ATOM 613 C C . GLU A 1 78 ? 2.742 -15.469 7.215 1 95.25 78 GLU A C 1
ATOM 615 O O . GLU A 1 78 ? 3.799 -15.07 7.711 1 95.25 78 GLU A O 1
ATOM 620 N N . ARG A 1 79 ? 2.492 -15.469 5.91 1 98.31 79 ARG A N 1
ATOM 621 C CA . ARG A 1 79 ? 3.545 -15.102 4.969 1 98.31 79 ARG A CA 1
ATOM 622 C C . ARG A 1 79 ? 3.049 -14.07 3.967 1 98.31 79 ARG A C 1
ATOM 624 O O . ARG A 1 79 ? 3.619 -13.922 2.883 1 98.31 79 ARG A O 1
ATOM 631 N N . ILE A 1 80 ? 1.889 -13.445 4.289 1 98.62 80 ILE A N 1
ATOM 632 C CA . ILE A 1 80 ? 1.468 -12.25 3.57 1 98.62 80 ILE A CA 1
ATOM 633 C C . ILE A 1 80 ? 2.018 -11.008 4.27 1 98.62 80 ILE A C 1
ATOM 635 O O . ILE A 1 80 ? 1.64 -10.711 5.402 1 98.62 80 ILE A O 1
ATOM 639 N N . LEU A 1 81 ? 2.879 -10.32 3.598 1 98.75 81 LEU A N 1
ATOM 640 C CA . LEU A 1 81 ? 3.605 -9.203 4.195 1 98.75 81 LEU A CA 1
ATOM 641 C C . LEU A 1 81 ? 2.836 -7.898 4.012 1 98.75 81 LEU A C 1
ATOM 643 O O . LEU A 1 81 ? 2.471 -7.539 2.893 1 98.75 81 LEU A O 1
ATOM 647 N N . PRO A 1 82 ? 2.523 -7.215 5.102 1 98.81 82 PRO A N 1
ATOM 648 C CA . PRO A 1 82 ? 1.907 -5.891 4.977 1 98.81 82 PRO A CA 1
ATOM 649 C C . PRO A 1 82 ? 2.871 -4.84 4.426 1 98.81 82 PRO A C 1
ATOM 651 O O . PRO A 1 82 ? 4.078 -5.082 4.359 1 98.81 82 PRO A O 1
ATOM 654 N N . VAL A 1 83 ? 2.307 -3.75 3.947 1 98.81 83 VAL A N 1
ATOM 655 C CA . VAL A 1 83 ? 3.125 -2.57 3.682 1 98.81 83 VAL A CA 1
ATOM 656 C C . VAL A 1 83 ? 3.258 -1.735 4.953 1 98.81 83 VAL A C 1
ATOM 658 O O . VAL A 1 83 ? 2.322 -1.033 5.344 1 98.81 83 VAL A O 1
ATOM 661 N N . THR A 1 84 ? 4.422 -1.781 5.566 1 98.62 84 THR A N 1
ATOM 662 C CA . THR A 1 84 ? 4.703 -1.036 6.789 1 98.62 84 THR A CA 1
ATOM 663 C C . THR A 1 84 ? 5.242 0.353 6.465 1 98.62 84 THR A C 1
ATOM 665 O O . THR A 1 84 ? 5.5 0.668 5.301 1 98.62 84 THR A O 1
ATOM 668 N N . ALA A 1 85 ? 5.395 1.157 7.508 1 98.25 85 ALA A N 1
ATOM 669 C CA . ALA A 1 85 ? 5.973 2.486 7.316 1 98.25 85 ALA A CA 1
ATOM 670 C C . ALA A 1 85 ? 7.375 2.395 6.727 1 98.25 85 ALA A C 1
ATOM 672 O O . ALA A 1 85 ? 7.758 3.215 5.887 1 98.25 85 ALA A O 1
ATOM 673 N N . GLU A 1 86 ? 8.141 1.417 7.227 1 97.94 86 GLU A N 1
ATOM 674 C CA . GLU A 1 86 ? 9.484 1.219 6.699 1 97.94 86 GLU A CA 1
ATOM 675 C C . GLU A 1 86 ? 9.453 0.899 5.207 1 97.94 86 GLU A C 1
ATOM 677 O O . GLU A 1 86 ? 10.234 1.454 4.434 1 97.94 86 GLU A O 1
ATOM 682 N N . ILE A 1 87 ? 8.594 0.034 4.812 1 98.44 87 ILE A N 1
ATOM 683 C CA . ILE A 1 87 ? 8.461 -0.357 3.414 1 98.44 87 ILE A CA 1
ATOM 684 C C . ILE A 1 87 ? 7.988 0.838 2.588 1 98.44 87 ILE A C 1
ATOM 686 O O . ILE A 1 87 ? 8.508 1.089 1.498 1 98.44 87 ILE A O 1
ATOM 690 N N . ALA A 1 88 ? 6.98 1.572 3.057 1 98.31 88 ALA A N 1
ATOM 691 C CA . ALA A 1 88 ? 6.492 2.76 2.359 1 98.31 88 ALA A CA 1
ATOM 692 C C . ALA A 1 88 ? 7.598 3.799 2.201 1 98.31 88 ALA A C 1
ATOM 694 O O . ALA A 1 88 ? 7.707 4.445 1.158 1 98.31 88 ALA A O 1
ATOM 695 N N . ALA A 1 89 ? 8.398 3.955 3.242 1 97.56 89 ALA A N 1
ATOM 696 C CA . ALA A 1 89 ? 9.523 4.883 3.156 1 97.56 89 ALA A CA 1
ATOM 697 C C . ALA A 1 89 ? 10.516 4.441 2.088 1 97.56 89 ALA A C 1
ATOM 699 O O . ALA A 1 89 ? 11.016 5.266 1.316 1 97.56 89 ALA A O 1
ATOM 700 N N . GLU A 1 90 ? 10.828 3.148 2.096 1 96.81 90 GLU A N 1
ATOM 701 C CA . GLU A 1 90 ? 11.703 2.607 1.061 1 96.81 90 GLU A CA 1
ATOM 702 C C . GLU A 1 90 ? 11.156 2.891 -0.333 1 96.81 90 GLU A C 1
ATOM 704 O O . GLU A 1 90 ? 11.906 3.266 -1.238 1 96.81 90 GLU A O 1
ATOM 709 N N . TRP A 1 91 ? 9.906 2.703 -0.555 1 96.5 91 TRP A N 1
ATOM 710 C CA . TRP A 1 91 ? 9.242 3.035 -1.811 1 96.5 91 TRP A CA 1
ATOM 711 C C . TRP A 1 91 ? 9.422 4.512 -2.15 1 96.5 91 TRP A C 1
ATOM 713 O O . TRP A 1 91 ? 9.727 4.859 -3.293 1 96.5 91 TRP A O 1
ATOM 723 N N . GLY A 1 92 ? 9.203 5.352 -1.208 1 95.38 92 GLY A N 1
ATOM 724 C CA . GLY A 1 92 ? 9.367 6.781 -1.412 1 95.38 92 GLY A CA 1
ATOM 725 C C . GLY A 1 92 ? 10.773 7.164 -1.846 1 95.38 92 GLY A C 1
ATOM 726 O O . GLY A 1 92 ? 10.953 8.141 -2.58 1 95.38 92 GLY A O 1
ATOM 727 N N . ARG A 1 93 ? 11.703 6.426 -1.389 1 93.69 93 ARG A N 1
ATOM 728 C CA . ARG A 1 93 ? 13.094 6.742 -1.677 1 93.69 93 ARG A CA 1
ATOM 729 C C . ARG A 1 93 ? 13.5 6.215 -3.047 1 93.69 93 ARG A C 1
ATOM 731 O O . ARG A 1 93 ? 14.555 6.594 -3.576 1 93.69 93 ARG A O 1
ATOM 738 N N . GLN A 1 94 ? 12.602 5.324 -3.482 1 88.5 94 GLN A N 1
ATOM 739 C CA . GLN A 1 94 ? 12.938 4.773 -4.789 1 88.5 94 GLN A CA 1
ATOM 740 C C . GLN A 1 94 ? 12.984 5.867 -5.852 1 88.5 94 GLN A C 1
ATOM 742 O O . GLN A 1 94 ? 12.078 6.699 -5.938 1 88.5 94 GLN A O 1
ATOM 747 N N . TYR A 1 95 ? 14.086 6.16 -6.336 1 72.25 95 TYR A N 1
ATOM 748 C CA . TYR A 1 95 ? 14.234 7.094 -7.449 1 72.25 95 TYR A CA 1
ATOM 749 C C . TYR A 1 95 ? 14.406 6.348 -8.766 1 72.25 95 TYR A C 1
ATOM 751 O O . TYR A 1 95 ? 15.312 5.523 -8.906 1 72.25 95 TYR A O 1
ATOM 759 N N . ALA A 1 96 ? 13.289 6.406 -9.406 1 63.91 96 ALA A N 1
ATOM 760 C CA . ALA A 1 96 ? 13.406 5.781 -10.719 1 63.91 96 ALA A CA 1
ATOM 761 C C . ALA A 1 96 ? 13.281 6.816 -11.836 1 63.91 96 ALA A C 1
ATOM 763 O O . ALA A 1 96 ? 12.453 7.723 -11.758 1 63.91 96 ALA A O 1
ATOM 764 N N . PRO A 1 97 ? 14.234 6.785 -12.688 1 63.38 97 PRO A N 1
ATOM 765 C CA . PRO A 1 97 ? 14.125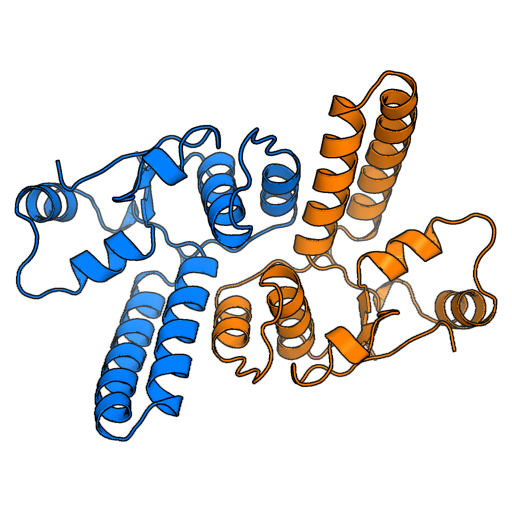 7.637 -13.875 1 63.38 97 PRO A CA 1
ATOM 766 C C . PRO A 1 97 ? 12.781 7.488 -14.594 1 63.38 97 PRO A C 1
ATOM 768 O O . PRO A 1 97 ? 12.289 8.453 -15.18 1 63.38 97 PRO A O 1
ATOM 771 N N . ARG A 1 98 ? 12.336 6.234 -14.578 1 67.25 98 ARG A N 1
ATOM 772 C CA . ARG A 1 98 ? 11.047 6.004 -15.219 1 67.25 98 ARG A CA 1
ATOM 773 C C . ARG A 1 98 ? 9.922 5.977 -14.195 1 67.25 98 ARG A C 1
ATOM 775 O O . ARG A 1 98 ? 10.117 5.539 -13.055 1 67.25 98 ARG A O 1
ATOM 782 N N . LYS A 1 99 ? 8.836 6.438 -14.734 1 79.31 99 LYS A N 1
ATOM 783 C CA . LYS A 1 99 ? 7.625 6.395 -13.914 1 79.31 99 LYS A CA 1
ATOM 784 C C . LYS A 1 99 ? 7.223 4.953 -13.609 1 79.31 99 LYS A C 1
ATOM 786 O O . LYS A 1 99 ? 7.012 4.152 -14.523 1 79.31 99 LYS A O 1
ATOM 791 N N . VAL A 1 100 ? 7.242 4.449 -12.375 1 85.25 100 VAL A N 1
ATOM 792 C CA . VAL A 1 100 ? 6.82 3.135 -11.906 1 85.25 100 VAL A CA 1
ATOM 793 C C . VAL A 1 100 ? 5.469 3.244 -11.203 1 85.25 100 VAL A C 1
ATOM 795 O O . VAL A 1 100 ? 5.277 4.113 -10.344 1 85.25 100 VAL A O 1
ATOM 798 N N . PRO A 1 101 ? 4.52 2.338 -11.664 1 90.5 101 PRO A N 1
ATOM 799 C CA . PRO A 1 101 ? 3.26 2.338 -10.914 1 90.5 101 PRO A CA 1
ATOM 800 C C . PRO A 1 101 ? 3.463 2.15 -9.414 1 90.5 101 PRO A C 1
ATOM 802 O O . PRO A 1 101 ? 4.328 1.376 -9 1 90.5 101 PRO A O 1
ATOM 805 N N . SER A 1 102 ? 2.652 2.859 -8.633 1 94 102 SER A N 1
ATOM 806 C CA . SER A 1 102 ? 2.859 2.9 -7.191 1 94 102 SER A CA 1
ATOM 807 C C . SER A 1 102 ? 2.822 1.5 -6.586 1 94 102 SER A C 1
ATOM 809 O O . SER A 1 102 ? 3.637 1.168 -5.723 1 94 102 SER A O 1
ATOM 811 N N . ILE A 1 103 ? 1.876 0.663 -7.062 1 95.19 103 ILE A N 1
ATOM 812 C CA . ILE A 1 103 ? 1.732 -0.682 -6.516 1 95.19 103 ILE A CA 1
ATOM 813 C C . ILE A 1 103 ? 2.979 -1.505 -6.836 1 95.19 103 ILE A C 1
ATOM 815 O O . ILE A 1 103 ? 3.521 -2.186 -5.965 1 95.19 103 ILE A O 1
ATOM 819 N N . ASP A 1 104 ? 3.49 -1.41 -8.047 1 93.25 104 ASP A N 1
ATOM 820 C CA . ASP A 1 104 ? 4.711 -2.115 -8.43 1 93.25 104 ASP A CA 1
ATOM 821 C C . ASP A 1 104 ? 5.898 -1.66 -7.586 1 93.25 104 ASP A C 1
ATOM 823 O O . ASP A 1 104 ? 6.684 -2.486 -7.121 1 93.25 104 ASP A O 1
ATOM 827 N N . GLY A 1 105 ? 5.996 -0.376 -7.391 1 94.62 105 GLY A N 1
ATOM 828 C CA . GLY A 1 105 ? 7.066 0.163 -6.57 1 94.62 105 GLY A CA 1
ATOM 829 C C . GLY A 1 105 ? 7.016 -0.316 -5.133 1 94.62 105 GLY A C 1
ATOM 830 O O . GLY A 1 105 ? 8.055 -0.62 -4.535 1 94.62 105 GLY A O 1
ATOM 831 N N . LEU A 1 106 ? 5.832 -0.384 -4.57 1 97.06 106 LEU A N 1
ATOM 832 C CA . LEU A 1 106 ? 5.652 -0.836 -3.193 1 97.06 106 LEU A CA 1
ATOM 833 C C . LEU A 1 106 ? 5.992 -2.316 -3.061 1 97.06 106 LEU A C 1
ATOM 835 O O . LEU A 1 106 ? 6.562 -2.738 -2.051 1 97.06 106 LEU A O 1
ATOM 839 N N . ILE A 1 107 ? 5.609 -3.076 -4.043 1 96.69 107 ILE A N 1
ATOM 840 C CA . ILE A 1 107 ? 5.938 -4.496 -4.023 1 96.69 107 ILE A CA 1
ATOM 841 C C . ILE A 1 107 ? 7.449 -4.68 -4.09 1 96.69 107 ILE A C 1
ATOM 843 O O . ILE A 1 107 ? 8.023 -5.477 -3.338 1 96.69 107 ILE A O 1
ATOM 847 N N . ALA A 1 108 ? 8.109 -3.965 -4.98 1 95.56 108 ALA A N 1
ATOM 848 C CA . ALA A 1 108 ? 9.562 -4.012 -5.055 1 95.56 108 ALA A CA 1
ATOM 849 C C . ALA A 1 108 ? 10.195 -3.588 -3.734 1 95.56 108 ALA A C 1
ATOM 851 O O . ALA A 1 108 ? 11.148 -4.215 -3.266 1 95.56 108 ALA A O 1
ATOM 852 N N . ALA A 1 109 ? 9.695 -2.527 -3.098 1 97.19 109 ALA A N 1
ATOM 853 C CA . ALA A 1 109 ? 10.18 -2.062 -1.802 1 97.19 109 ALA A CA 1
ATOM 854 C C . ALA A 1 109 ? 9.992 -3.133 -0.729 1 97.19 109 ALA A C 1
ATOM 856 O O . ALA A 1 109 ? 10.836 -3.295 0.151 1 97.19 109 ALA A O 1
ATOM 857 N N . THR A 1 110 ? 8.852 -3.857 -0.764 1 98.31 110 THR A N 1
ATOM 858 C CA . THR A 1 110 ? 8.602 -4.957 0.163 1 98.31 110 THR A CA 1
ATOM 859 C C . THR A 1 110 ? 9.688 -6.027 0.034 1 98.31 110 THR A C 1
ATOM 861 O O . THR A 1 110 ? 10.234 -6.48 1.037 1 98.31 110 THR A O 1
ATOM 864 N N . ALA A 1 111 ? 9.961 -6.363 -1.226 1 97.75 111 ALA A N 1
ATOM 865 C CA . ALA A 1 111 ? 11.008 -7.355 -1.459 1 97.75 111 ALA A CA 1
ATOM 866 C C . ALA A 1 111 ? 12.352 -6.879 -0.898 1 97.75 111 ALA A C 1
ATOM 868 O O . ALA A 1 111 ? 13.062 -7.648 -0.246 1 97.75 111 ALA A O 1
ATOM 869 N N . ARG A 1 112 ? 12.695 -5.684 -1.082 1 96.81 112 ARG A N 1
ATOM 870 C CA . ARG A 1 112 ? 13.977 -5.129 -0.657 1 96.81 112 ARG A CA 1
ATOM 871 C C . ARG A 1 112 ? 14.094 -5.117 0.864 1 96.81 112 ARG A C 1
ATOM 873 O O . ARG A 1 112 ? 15.094 -5.57 1.42 1 96.81 112 ARG A O 1
ATOM 880 N N . VAL A 1 113 ? 13.102 -4.625 1.546 1 97.75 113 VAL A N 1
ATOM 881 C CA . VAL A 1 113 ? 13.133 -4.465 2.996 1 97.75 113 VAL A CA 1
ATOM 882 C C . VAL A 1 113 ? 13.258 -5.832 3.662 1 97.75 113 VAL A C 1
ATOM 884 O O . VAL A 1 113 ? 13.953 -5.98 4.668 1 97.75 113 VAL A O 1
ATOM 887 N N . HIS A 1 114 ? 12.594 -6.812 3.109 1 98.19 114 HIS A N 1
ATOM 888 C CA . HIS A 1 114 ? 12.609 -8.148 3.697 1 98.19 114 HIS A CA 1
ATOM 889 C C . HIS A 1 114 ? 13.734 -8.992 3.119 1 98.19 114 HIS A C 1
ATOM 891 O O . HIS A 1 114 ? 13.875 -10.172 3.457 1 98.19 114 HIS A O 1
ATOM 897 N N . GLU A 1 115 ? 14.477 -8.406 2.148 1 97.44 115 GLU A N 1
ATOM 898 C CA . GLU A 1 115 ? 15.586 -9.086 1.491 1 97.44 115 GLU A CA 1
ATOM 899 C C . GLU A 1 115 ? 15.117 -10.359 0.782 1 97.44 115 GLU A C 1
ATOM 901 O O . GLU A 1 115 ? 15.734 -11.414 0.916 1 97.44 115 GLU A O 1
ATOM 906 N N . LEU A 1 116 ? 14.031 -10.258 0.111 1 98.06 116 LEU A N 1
ATOM 907 C CA . LEU A 1 116 ? 13.469 -11.344 -0.686 1 98.06 116 LEU A CA 1
ATOM 908 C C . LEU A 1 116 ? 13.797 -11.156 -2.164 1 98.06 116 LEU A C 1
ATOM 910 O O . LEU A 1 116 ? 13.977 -10.023 -2.623 1 98.06 116 LEU A O 1
ATOM 914 N N . THR A 1 117 ? 13.891 -12.188 -2.881 1 97.44 117 THR A N 1
ATOM 915 C CA . THR A 1 117 ? 13.922 -12.141 -4.34 1 97.44 117 THR A CA 1
ATOM 916 C C . THR A 1 117 ? 12.516 -12.023 -4.91 1 97.44 117 THR A C 1
ATOM 918 O O . THR A 1 117 ? 11.648 -12.844 -4.609 1 97.44 117 THR A O 1
ATOM 921 N N . LEU A 1 118 ? 12.289 -10.977 -5.641 1 97.25 118 LEU A N 1
ATOM 922 C CA . LEU A 1 118 ? 11.008 -10.797 -6.312 1 97.25 118 LEU A CA 1
ATOM 923 C C . LEU A 1 118 ? 10.914 -11.68 -7.555 1 97.25 118 LEU A C 1
ATOM 925 O O . LEU A 1 118 ? 11.734 -11.562 -8.469 1 97.25 118 LEU A O 1
ATOM 929 N N . VAL A 1 119 ? 9.953 -12.578 -7.523 1 97.19 119 VAL A N 1
ATOM 930 C CA . VAL A 1 119 ? 9.75 -13.477 -8.664 1 97.19 119 VAL A CA 1
ATOM 931 C C . VAL A 1 119 ? 8.664 -12.906 -9.578 1 97.19 119 VAL A C 1
ATOM 933 O O . VAL A 1 119 ? 7.531 -12.695 -9.141 1 97.19 119 VAL A O 1
ATOM 936 N N . THR A 1 120 ? 9.031 -12.641 -10.75 1 95.44 120 THR A N 1
ATOM 937 C CA . THR A 1 120 ? 8.141 -12.016 -11.719 1 95.44 120 THR A CA 1
ATOM 938 C C . THR A 1 120 ? 8.5 -12.438 -13.133 1 95.44 120 THR A C 1
ATOM 940 O O . THR A 1 120 ? 9.617 -12.891 -13.391 1 95.44 120 THR A O 1
ATOM 943 N N . ARG A 1 121 ? 7.426 -12.312 -13.977 1 92.5 121 ARG A N 1
ATOM 944 C CA . ARG A 1 121 ? 7.676 -12.562 -15.391 1 92.5 121 ARG A CA 1
ATOM 945 C C . ARG A 1 121 ? 8.203 -11.312 -16.078 1 92.5 121 ARG A C 1
ATOM 947 O O . ARG A 1 121 ? 8.781 -11.391 -17.172 1 92.5 121 ARG A O 1
ATOM 954 N N . ASN A 1 122 ? 7.945 -10.125 -15.5 1 87.94 122 ASN A N 1
ATOM 955 C CA . ASN A 1 122 ? 8.242 -8.859 -16.156 1 87.94 122 ASN A CA 1
ATOM 956 C C . ASN A 1 122 ? 9.469 -8.18 -15.531 1 87.94 122 ASN A C 1
ATOM 958 O O . ASN A 1 122 ? 9.344 -7.145 -14.875 1 87.94 122 ASN A O 1
ATOM 962 N N . LEU A 1 123 ? 10.617 -8.602 -15.875 1 86.94 123 LEU A N 1
ATOM 963 C CA . LEU A 1 123 ? 11.867 -8.086 -15.32 1 86.94 123 LEU A CA 1
ATOM 964 C C . LEU A 1 123 ? 12.07 -6.629 -15.711 1 86.94 123 LEU A C 1
ATOM 966 O O . LEU A 1 123 ? 12.578 -5.832 -14.914 1 86.94 123 LEU A O 1
ATOM 970 N N . ALA A 1 124 ? 11.648 -6.289 -16.875 1 83.44 124 ALA A N 1
ATOM 971 C CA . ALA A 1 124 ? 11.859 -4.941 -17.391 1 83.44 124 ALA A CA 1
ATOM 972 C C . ALA A 1 124 ? 11.148 -3.9 -16.531 1 83.44 124 ALA A C 1
ATOM 974 O O . ALA A 1 124 ? 11.688 -2.818 -16.281 1 83.44 124 ALA A O 1
ATOM 975 N N . ASP A 1 125 ? 10.008 -4.285 -16.062 1 82.19 125 ASP A N 1
ATOM 976 C CA . ASP A 1 125 ? 9.234 -3.357 -15.25 1 82.19 125 ASP A CA 1
ATOM 977 C C . ASP A 1 125 ? 9.859 -3.174 -13.875 1 82.19 125 ASP A C 1
ATOM 979 O O . ASP A 1 125 ? 9.648 -2.152 -13.219 1 82.19 125 ASP A O 1
ATOM 983 N N . MET A 1 126 ? 10.633 -4.188 -13.508 1 85.81 126 MET A N 1
ATOM 984 C CA . MET A 1 126 ? 11.219 -4.141 -12.172 1 85.81 126 MET A CA 1
ATOM 985 C C . MET A 1 126 ? 12.641 -3.582 -12.227 1 85.81 126 MET A C 1
ATOM 987 O O . MET A 1 126 ? 13.242 -3.309 -11.188 1 85.81 126 MET A O 1
ATOM 991 N N . ALA A 1 127 ? 13.062 -3.359 -13.414 1 81.56 127 ALA A N 1
ATOM 992 C CA . ALA A 1 127 ? 14.422 -2.861 -13.602 1 81.56 127 ALA A CA 1
ATOM 993 C C . ALA A 1 127 ? 14.594 -1.496 -12.938 1 81.56 127 ALA A C 1
ATOM 995 O O . ALA A 1 127 ? 13.758 -0.607 -13.109 1 81.56 127 ALA A O 1
ATOM 996 N N . GLY A 1 128 ? 15.641 -1.344 -12.094 1 81.12 128 GLY A N 1
ATOM 997 C CA . GLY A 1 128 ? 15.992 -0.061 -11.508 1 81.12 128 GLY A CA 1
ATOM 998 C C . GLY A 1 128 ? 15.383 0.15 -10.133 1 81.12 128 GLY A C 1
ATOM 999 O O . GLY A 1 128 ? 15.648 1.157 -9.477 1 81.12 128 GLY A O 1
ATOM 1000 N N . LEU A 1 129 ? 14.602 -0.809 -9.664 1 85.44 129 LEU A N 1
ATOM 1001 C CA . LEU A 1 129 ? 13.93 -0.622 -8.383 1 85.44 129 LEU A CA 1
ATOM 1002 C C . LEU A 1 129 ? 14.766 -1.18 -7.242 1 85.44 129 LEU A C 1
ATOM 1004 O O . LEU A 1 129 ? 14.406 -1.04 -6.074 1 85.44 129 LEU A O 1
ATOM 1008 N N . GLY A 1 130 ? 15.875 -1.8 -7.559 1 84.75 130 GLY A N 1
ATOM 1009 C CA . GLY A 1 130 ? 16.844 -2.186 -6.551 1 84.75 130 GLY A CA 1
ATOM 1010 C C . GLY A 1 130 ? 16.562 -3.549 -5.945 1 84.75 130 GLY A C 1
ATOM 1011 O O . GLY A 1 130 ? 17.375 -4.066 -5.172 1 84.75 130 GLY A O 1
ATOM 1012 N N . ALA A 1 131 ? 15.492 -4.148 -6.273 1 89.81 131 ALA A N 1
ATOM 1013 C CA . ALA A 1 131 ? 15.188 -5.473 -5.738 1 89.81 131 ALA A CA 1
ATOM 1014 C C . ALA A 1 131 ? 15.859 -6.566 -6.566 1 89.81 131 ALA A C 1
ATOM 1016 O O . ALA A 1 131 ? 16.031 -6.414 -7.777 1 89.81 131 ALA A O 1
ATOM 1017 N N . GLN A 1 132 ? 16.297 -7.633 -5.863 1 93.88 132 GLN A N 1
ATOM 1018 C CA . GLN A 1 132 ? 16.672 -8.836 -6.602 1 93.88 132 GLN A CA 1
ATOM 1019 C C . GLN A 1 132 ? 15.453 -9.445 -7.301 1 93.88 132 GLN A C 1
ATOM 1021 O O . GLN A 1 132 ? 14.367 -9.508 -6.723 1 93.88 132 GLN A O 1
ATOM 1026 N N . VAL A 1 133 ? 15.664 -9.828 -8.57 1 95.12 133 VAL A N 1
ATOM 1027 C CA . VAL A 1 133 ? 14.523 -10.32 -9.344 1 95.12 133 VAL A CA 1
ATOM 1028 C C . VAL A 1 133 ? 14.875 -11.672 -9.969 1 95.12 133 VAL A C 1
ATOM 1030 O O . VAL A 1 133 ? 16.047 -11.969 -10.211 1 95.12 133 VAL A O 1
ATOM 1033 N N . HIS A 1 134 ? 13.859 -12.531 -10.094 1 95.44 134 HIS A N 1
ATOM 1034 C CA . HIS A 1 134 ? 13.984 -13.836 -10.75 1 95.44 134 HIS A CA 1
ATOM 1035 C C . HIS A 1 134 ? 12.781 -14.109 -11.648 1 95.44 134 HIS A C 1
ATOM 1037 O O . HIS A 1 134 ? 11.641 -13.883 -11.25 1 95.44 134 HIS A O 1
ATOM 1043 N N . ASN A 1 135 ? 13.016 -14.461 -12.867 1 96.25 135 ASN A N 1
ATOM 1044 C CA . ASN A 1 135 ? 11.984 -14.914 -13.797 1 96.25 135 ASN A CA 1
ATOM 1045 C C . ASN A 1 135 ? 12.023 -16.438 -13.977 1 96.25 135 ASN A C 1
ATOM 1047 O O . ASN A 1 135 ? 12.93 -16.953 -14.633 1 96.25 135 ASN A O 1
ATOM 1051 N N . PRO A 1 136 ? 11.031 -17.094 -13.516 1 95.12 136 PRO A N 1
ATOM 1052 C CA . PRO A 1 136 ? 11.094 -18.562 -13.562 1 95.12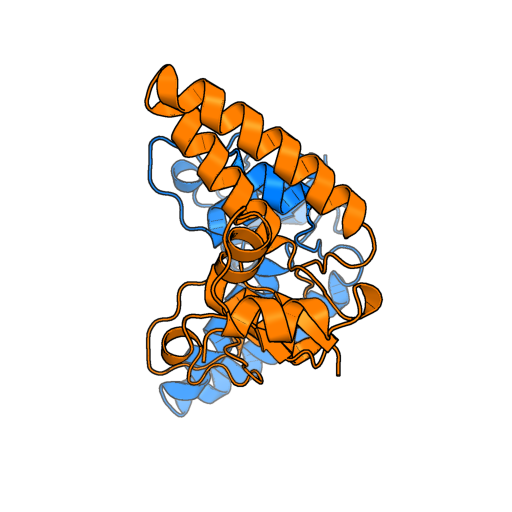 136 PRO A CA 1
ATOM 1053 C C . PRO A 1 136 ? 10.594 -19.125 -14.891 1 95.12 136 PRO A C 1
ATOM 1055 O O . PRO A 1 136 ? 10.578 -20.344 -15.07 1 95.12 136 PRO A O 1
ATOM 1058 N N . PHE A 1 137 ? 10.211 -18.312 -15.82 1 92.75 137 PHE A N 1
ATOM 1059 C CA . PHE A 1 137 ? 9.648 -18.781 -17.078 1 92.75 137 PHE A CA 1
ATOM 1060 C C . PHE A 1 137 ? 10.758 -19.078 -18.094 1 92.75 137 PHE A C 1
ATOM 1062 O O . PHE A 1 137 ? 10.5 -19.594 -19.172 1 92.75 137 PHE A O 1
ATOM 1069 N N . ASP A 1 138 ? 11.961 -18.672 -17.688 1 79.81 138 ASP A N 1
ATOM 1070 C CA . ASP A 1 138 ? 13.094 -18.938 -18.578 1 79.81 138 ASP A CA 1
ATOM 1071 C C . ASP A 1 138 ? 13.562 -20.391 -18.438 1 79.81 138 ASP A C 1
ATOM 1073 O O . ASP A 1 138 ? 13.445 -20.984 -17.359 1 79.81 138 ASP A O 1
ATOM 1077 N N . MET B 1 1 ? -14.289 9.539 18.578 1 87.31 1 MET B N 1
ATOM 1078 C CA . MET B 1 1 ? -14.07 9.375 17.156 1 87.31 1 MET B CA 1
ATOM 1079 C C . MET B 1 1 ? -12.586 9.461 16.812 1 87.31 1 MET B C 1
ATOM 1081 O O . MET B 1 1 ? -11.852 10.258 17.406 1 87.31 1 MET B O 1
ATOM 1085 N N . SER B 1 2 ? -12.008 8.5 16.047 1 97.06 2 SER B N 1
ATOM 1086 C CA . SER B 1 2 ? -10.602 8.516 15.641 1 97.06 2 SER B CA 1
ATOM 1087 C C . SER B 1 2 ? -10.453 8.859 14.164 1 97.06 2 SER B C 1
ATOM 1089 O O . SER B 1 2 ? -11.422 8.812 13.406 1 97.06 2 SER B O 1
ATOM 1091 N N . PHE B 1 3 ? -9.227 9.352 13.836 1 98 3 PHE B N 1
ATOM 1092 C CA . PHE B 1 3 ? -9.055 10 12.539 1 98 3 PHE B CA 1
ATOM 1093 C C . PHE B 1 3 ? -7.82 9.461 11.82 1 98 3 PHE B C 1
ATOM 1095 O O . PHE B 1 3 ? -6.789 9.219 12.445 1 98 3 PHE B O 1
ATOM 1102 N N . LEU B 1 4 ? -7.957 9.211 10.539 1 98.44 4 LEU B N 1
ATOM 1103 C CA . LEU B 1 4 ? -6.82 8.984 9.648 1 98.44 4 LEU B CA 1
ATOM 1104 C C . LEU B 1 4 ? -6.473 10.258 8.883 1 98.44 4 LEU B C 1
ATOM 1106 O O . LEU B 1 4 ? -7.312 10.805 8.172 1 98.44 4 LEU B O 1
ATOM 1110 N N . LEU B 1 5 ? -5.262 10.719 9.07 1 97.69 5 LEU B N 1
ATOM 1111 C CA . LEU B 1 5 ? -4.863 12 8.492 1 97.69 5 LEU B CA 1
ATOM 1112 C C . LEU B 1 5 ? -4.332 11.812 7.074 1 97.69 5 LEU B C 1
ATOM 1114 O O . LEU B 1 5 ? -3.438 10.992 6.848 1 97.69 5 LEU B O 1
ATOM 1118 N N . ASP B 1 6 ? -4.871 12.508 6.129 1 95.19 6 ASP B N 1
ATOM 1119 C CA . ASP B 1 6 ? -4.309 12.586 4.785 1 95.19 6 ASP B CA 1
ATOM 1120 C C . ASP B 1 6 ? -3.027 13.414 4.773 1 95.19 6 ASP B C 1
ATOM 1122 O O . ASP B 1 6 ? -2.725 14.117 5.742 1 95.19 6 ASP B O 1
ATOM 1126 N N . THR B 1 7 ? -2.262 13.328 3.693 1 93.81 7 THR B N 1
ATOM 1127 C CA . THR B 1 7 ? -0.952 13.969 3.617 1 93.81 7 THR B CA 1
ATOM 1128 C C . THR B 1 7 ? -1.082 15.484 3.705 1 93.81 7 THR B C 1
ATOM 1130 O O . THR B 1 7 ? -0.273 16.141 4.359 1 93.81 7 THR B O 1
ATOM 1133 N N . ASN B 1 8 ? -2.105 16.016 3.084 1 91.81 8 ASN B N 1
ATOM 1134 C CA . ASN B 1 8 ? -2.268 17.453 3.111 1 91.81 8 ASN B CA 1
ATOM 1135 C C . ASN B 1 8 ? -2.588 17.969 4.516 1 91.81 8 ASN B C 1
ATOM 1137 O O . ASN B 1 8 ? -2.301 19.109 4.848 1 91.81 8 ASN B O 1
ATOM 1141 N N . ILE B 1 9 ? -3.17 17.172 5.379 1 94.69 9 ILE B N 1
ATOM 1142 C CA . ILE B 1 9 ? -3.498 17.547 6.75 1 94.69 9 ILE B CA 1
ATOM 1143 C C . ILE B 1 9 ? -2.219 17.625 7.582 1 94.69 9 ILE B C 1
ATOM 1145 O O . ILE B 1 9 ? -2.014 18.594 8.328 1 94.69 9 ILE B O 1
ATOM 1149 N N . VAL B 1 10 ? -1.353 16.641 7.426 1 94.81 10 VAL B N 1
ATOM 1150 C CA . VAL B 1 10 ? -0.089 16.641 8.156 1 94.81 10 VAL B CA 1
ATOM 1151 C C . VAL B 1 10 ? 0.77 17.828 7.699 1 94.81 10 VAL B C 1
ATOM 1153 O O . VAL B 1 10 ? 1.465 18.438 8.508 1 94.81 10 VAL B O 1
ATOM 1156 N N . SER B 1 11 ? 0.715 18.125 6.43 1 92.81 11 SER B N 1
ATOM 1157 C CA . SER B 1 11 ? 1.442 19.266 5.891 1 92.81 11 SER B CA 1
ATOM 1158 C C . SER B 1 11 ? 0.953 20.578 6.512 1 92.81 11 SER B C 1
ATOM 1160 O O . SER B 1 11 ? 1.756 21.453 6.844 1 92.81 11 SER B O 1
ATOM 1162 N N . GLU B 1 12 ? -0.352 20.703 6.641 1 93.62 12 GLU B N 1
ATOM 1163 C CA . GLU B 1 12 ? -0.91 21.891 7.27 1 93.62 12 GLU B CA 1
ATOM 1164 C C . GLU B 1 12 ? -0.465 22.016 8.727 1 93.62 12 GLU B C 1
ATOM 1166 O O . GLU B 1 12 ? -0.164 23.109 9.203 1 93.62 12 GLU B O 1
ATOM 1171 N N . ALA B 1 13 ? -0.4 20.906 9.445 1 92.81 13 ALA B N 1
ATOM 1172 C CA . ALA B 1 13 ? -0.021 20.891 10.859 1 92.81 13 ALA B CA 1
ATOM 1173 C C . ALA B 1 13 ? 1.413 21.375 11.047 1 92.81 13 ALA B C 1
ATOM 1175 O O . ALA B 1 13 ? 1.774 21.859 12.117 1 92.81 13 ALA B O 1
ATOM 1176 N N . ARG B 1 14 ? 2.172 21.219 9.984 1 91.94 14 ARG B N 1
ATOM 1177 C CA . ARG B 1 14 ? 3.576 21.609 10.047 1 91.94 14 ARG B CA 1
ATOM 1178 C C . ARG B 1 14 ? 3.74 23.109 9.875 1 91.94 14 ARG B C 1
ATOM 1180 O O . ARG B 1 14 ? 4.785 23.672 10.219 1 91.94 14 ARG B O 1
ATOM 1187 N N . ARG B 1 15 ? 2.789 23.75 9.344 1 91.94 15 ARG B N 1
ATOM 1188 C CA . ARG B 1 15 ? 2.914 25.156 9.008 1 91.94 15 ARG B CA 1
ATOM 1189 C C . ARG B 1 15 ? 2.914 26.031 10.258 1 91.94 15 ARG B C 1
ATOM 1191 O O . ARG B 1 15 ? 2.246 25.703 11.242 1 91.94 15 ARG B O 1
ATOM 1198 N N . ARG B 1 16 ? 3.65 27.156 10.078 1 90.19 16 ARG B N 1
ATOM 1199 C CA . ARG B 1 16 ? 3.664 28.141 11.156 1 90.19 16 ARG B CA 1
ATOM 1200 C C . ARG B 1 16 ? 2.312 28.828 11.289 1 90.19 16 ARG B C 1
ATOM 1202 O O . ARG B 1 16 ? 1.778 28.969 12.391 1 90.19 16 ARG B O 1
ATOM 1209 N N . THR B 1 17 ? 1.823 29.297 10.188 1 93.12 17 THR B N 1
ATOM 1210 C CA . THR B 1 17 ? 0.493 29.891 10.109 1 93.12 17 THR B CA 1
ATOM 1211 C C . THR B 1 17 ? -0.494 28.922 9.461 1 93.12 17 THR B C 1
ATOM 1213 O O . THR B 1 17 ? -0.355 28.594 8.281 1 93.12 17 THR B O 1
ATOM 1216 N N . GLN B 1 18 ? -1.485 28.547 10.297 1 94.81 18 GLN B N 1
ATOM 1217 C CA . GLN B 1 18 ? -2.447 27.547 9.844 1 94.81 18 GLN B CA 1
ATOM 1218 C C . GLN B 1 18 ? -3.789 28.188 9.508 1 94.81 18 GLN B C 1
ATOM 1220 O O . GLN B 1 18 ? -4.109 29.266 10.008 1 94.81 18 GLN B O 1
ATOM 1225 N N . ASN B 1 19 ? -4.512 27.578 8.547 1 95.56 19 ASN B N 1
ATOM 1226 C CA . ASN B 1 19 ? -5.914 27.938 8.352 1 95.56 19 ASN B CA 1
ATOM 1227 C C . ASN B 1 19 ? -6.672 27.953 9.68 1 95.56 19 ASN B C 1
ATOM 1229 O O . ASN B 1 19 ? -6.539 27.047 10.492 1 95.56 19 ASN B O 1
ATOM 1233 N N . PRO B 1 20 ? -7.508 29 9.922 1 95.31 20 PRO B N 1
ATOM 1234 C CA . PRO B 1 20 ? -8.164 29.125 11.219 1 95.31 20 PRO B CA 1
ATOM 1235 C C . PRO B 1 20 ? -9.086 27.953 11.539 1 95.31 20 PRO B C 1
ATOM 1237 O O . PRO B 1 20 ? -9.148 27.5 12.688 1 95.31 20 PRO B O 1
ATOM 1240 N N . GLY B 1 21 ? -9.883 27.547 10.562 1 95.31 21 GLY B N 1
ATOM 1241 C CA . GLY B 1 21 ? -10.719 26.359 10.766 1 95.31 21 GLY B CA 1
ATOM 1242 C C . GLY B 1 21 ? -9.922 25.125 11.125 1 95.31 21 GLY B C 1
ATOM 1243 O O . GLY B 1 21 ? -10.289 24.391 12.047 1 95.31 21 GLY B O 1
ATOM 1244 N N . PHE B 1 22 ? -8.828 24.938 10.414 1 96.69 22 PHE B N 1
ATOM 1245 C CA . PHE B 1 22 ? -7.93 23.828 10.703 1 96.69 22 PHE B CA 1
ATOM 1246 C C . PHE B 1 22 ? -7.387 23.922 12.125 1 96.69 22 PHE B C 1
ATOM 1248 O O . PHE B 1 22 ? -7.406 22.938 12.867 1 96.69 22 PHE B O 1
ATOM 1255 N N . ALA B 1 23 ? -6.898 25.094 12.469 1 96.12 23 ALA B N 1
ATOM 1256 C CA . ALA B 1 23 ? -6.293 25.297 13.781 1 96.12 23 ALA B CA 1
ATOM 1257 C C . ALA B 1 23 ? -7.281 24.984 14.898 1 96.12 23 ALA B C 1
ATOM 1259 O O . ALA B 1 23 ? -6.91 24.391 15.914 1 96.12 23 ALA B O 1
ATOM 1260 N N . ARG B 1 24 ? -8.484 25.391 14.719 1 95.75 24 ARG B N 1
ATOM 1261 C CA . ARG B 1 24 ? -9.523 25.109 15.711 1 95.75 24 ARG B CA 1
ATOM 1262 C C . ARG B 1 24 ? -9.75 23.609 15.867 1 95.75 24 ARG B C 1
ATOM 1264 O O . ARG B 1 24 ? -9.797 23.094 16.984 1 95.75 24 ARG B O 1
ATOM 1271 N N . TRP B 1 25 ? -9.898 22.953 14.719 1 96.12 25 TRP B N 1
ATOM 1272 C CA . TRP B 1 25 ? -10.125 21.516 14.742 1 96.12 25 TRP B CA 1
ATOM 1273 C C . TRP B 1 25 ? -8.938 20.781 15.352 1 96.12 25 TRP B C 1
ATOM 1275 O O . TRP B 1 25 ? -9.102 19.953 16.25 1 96.12 25 TRP B O 1
ATOM 1285 N N . TRP B 1 26 ? -7.746 21.047 14.859 1 94.69 26 TRP B N 1
ATOM 1286 C CA . TRP B 1 26 ? -6.5 20.422 15.281 1 94.69 26 TRP B CA 1
ATOM 1287 C C . TRP B 1 26 ? -6.285 20.578 16.781 1 94.69 26 TRP B C 1
ATOM 1289 O O . TRP B 1 26 ? -5.895 19.625 17.469 1 94.69 26 TRP B O 1
ATOM 1299 N N . GLY B 1 27 ? -6.551 21.766 17.266 1 94.5 27 GLY B N 1
ATOM 1300 C CA . GLY B 1 27 ? -6.371 22.047 18.672 1 94.5 27 GLY B CA 1
ATOM 1301 C C . GLY B 1 27 ? -7.367 21.328 19.562 1 94.5 27 GLY B C 1
ATOM 1302 O O . GLY B 1 27 ? -7.129 21.156 20.766 1 94.5 27 GLY B O 1
ATOM 1303 N N . GLY B 1 28 ? -8.438 20.875 18.969 1 94.62 28 GLY B N 1
ATOM 1304 C CA . GLY B 1 28 ? -9.508 20.25 19.75 1 94.62 28 GLY B CA 1
ATOM 1305 C C . GLY B 1 28 ? -9.469 18.734 19.734 1 94.62 28 GLY B C 1
ATOM 1306 O O . GLY B 1 28 ? -10.25 18.078 20.422 1 94.62 28 GLY B O 1
ATOM 1307 N N . VAL B 1 29 ? -8.57 18.172 18.969 1 95.44 29 VAL B N 1
ATOM 1308 C CA . VAL B 1 29 ? -8.531 16.719 18.828 1 95.44 29 VAL B CA 1
ATOM 1309 C C . VAL B 1 29 ? -7.352 16.156 19.625 1 95.44 29 VAL B C 1
ATOM 1311 O O . VAL B 1 29 ? -6.242 16.703 19.562 1 95.44 29 VAL B O 1
ATOM 1314 N N . SER B 1 30 ? -7.582 15.156 20.422 1 95.56 30 SER B N 1
ATOM 1315 C CA . SER B 1 30 ? -6.504 14.469 21.141 1 95.56 30 SER B CA 1
ATOM 1316 C C . SER B 1 30 ? -5.555 13.781 20.172 1 95.56 30 SER B C 1
ATOM 1318 O O . SER B 1 30 ? -5.992 13.109 19.234 1 95.56 30 SER B O 1
ATOM 1320 N N . SER B 1 31 ? -4.285 13.859 20.438 1 93.62 31 SER B N 1
ATOM 1321 C CA . SER B 1 31 ? -3.271 13.25 19.594 1 93.62 31 SER B CA 1
ATOM 1322 C C . SER B 1 31 ? -3.428 11.734 19.547 1 93.62 31 SER B C 1
ATOM 1324 O O . SER B 1 31 ? -3.072 11.102 18.547 1 93.62 31 SER B O 1
ATOM 1326 N N . SER B 1 32 ? -3.998 11.188 20.578 1 95.44 32 SER B N 1
ATOM 1327 C CA . SER B 1 32 ? -4.129 9.742 20.672 1 95.44 32 SER B CA 1
ATOM 1328 C C . SER B 1 32 ? -5.191 9.219 19.703 1 95.44 32 SER B C 1
ATOM 1330 O O . SER B 1 32 ? -5.277 8.016 19.469 1 95.44 32 SER B O 1
ATOM 1332 N N . ARG B 1 33 ? -5.949 10.156 19.156 1 97.38 33 ARG B N 1
ATOM 1333 C CA . ARG B 1 33 ? -7.035 9.781 18.25 1 97.38 33 ARG B CA 1
ATOM 1334 C C . ARG B 1 33 ? -6.609 9.93 16.797 1 97.38 33 ARG B C 1
ATOM 1336 O O . ARG B 1 33 ? -7.398 9.68 15.883 1 97.38 33 ARG B O 1
ATOM 1343 N N . LEU B 1 34 ? -5.41 10.367 16.578 1 97.94 34 LEU B N 1
ATOM 1344 C CA . LEU B 1 34 ? -4.898 10.648 15.25 1 97.94 34 LEU B CA 1
ATOM 1345 C C . LEU B 1 34 ? -4.008 9.508 14.758 1 97.94 34 LEU B C 1
ATOM 1347 O O . LEU B 1 34 ? -3.117 9.055 15.484 1 97.94 34 LEU B O 1
ATOM 1351 N N . TYR B 1 35 ? -4.242 9.062 13.57 1 98.62 35 TYR B N 1
ATOM 1352 C CA . TYR B 1 35 ? -3.473 7.988 12.953 1 98.62 35 TYR B CA 1
ATOM 1353 C C . TYR B 1 35 ? -2.936 8.414 11.594 1 98.62 35 TYR B C 1
ATOM 1355 O O . TYR B 1 35 ? -3.471 9.336 10.969 1 98.62 35 TYR B O 1
ATOM 1363 N N . LEU B 1 36 ? -1.876 7.762 11.203 1 98.44 36 LEU B N 1
ATOM 1364 C CA . LEU B 1 36 ? -1.317 7.879 9.859 1 98.44 36 LEU B CA 1
ATOM 1365 C C . LEU B 1 36 ? -1.337 6.535 9.141 1 98.44 36 LEU B C 1
ATOM 1367 O O . LEU B 1 36 ? -1.211 5.484 9.773 1 98.44 36 LEU B O 1
ATOM 1371 N N . SER B 1 37 ? -1.548 6.645 7.859 1 98.5 37 SER B N 1
ATOM 1372 C CA . SER B 1 37 ? -1.246 5.469 7.047 1 98.5 37 SER B CA 1
ATOM 1373 C C . SER B 1 37 ? 0.251 5.348 6.785 1 98.5 37 SER B C 1
ATOM 1375 O O . SER B 1 37 ? 0.934 6.355 6.578 1 98.5 37 SER B O 1
ATOM 1377 N N . ALA B 1 38 ? 0.782 4.16 6.727 1 98.69 38 ALA B N 1
ATOM 1378 C CA . ALA B 1 38 ? 2.143 3.941 6.246 1 98.69 38 ALA B CA 1
ATOM 1379 C C . ALA B 1 38 ? 2.371 4.641 4.906 1 98.69 38 ALA B C 1
ATOM 1381 O O . ALA B 1 38 ? 3.455 5.168 4.652 1 98.69 38 ALA B O 1
ATOM 1382 N N . LEU B 1 39 ? 1.316 4.699 4.117 1 98.19 39 LEU B N 1
ATOM 1383 C CA . LEU B 1 39 ? 1.43 5.262 2.773 1 98.19 39 LEU B CA 1
ATOM 1384 C C . LEU B 1 39 ? 1.642 6.77 2.83 1 98.19 39 LEU B C 1
ATOM 1386 O O . LEU B 1 39 ? 2.287 7.344 1.949 1 98.19 39 LEU B O 1
ATOM 1390 N N . THR B 1 40 ? 1.137 7.449 3.877 1 97.25 40 THR B N 1
ATOM 1391 C CA . THR B 1 40 ? 1.408 8.867 4.082 1 97.25 40 THR B CA 1
ATOM 1392 C C . THR B 1 40 ? 2.9 9.109 4.285 1 97.25 40 THR B C 1
ATOM 1394 O O . THR B 1 40 ? 3.473 10.031 3.691 1 97.25 40 THR B O 1
ATOM 1397 N N . VAL B 1 41 ? 3.52 8.227 5.027 1 97.62 41 VAL B N 1
ATOM 1398 C CA . VAL B 1 41 ? 4.961 8.297 5.242 1 97.62 41 VAL B CA 1
ATOM 1399 C C . VAL B 1 41 ? 5.691 8.148 3.908 1 97.62 41 VAL B C 1
ATOM 1401 O O . VAL B 1 41 ? 6.602 8.922 3.604 1 97.62 41 VAL B O 1
ATOM 1404 N N 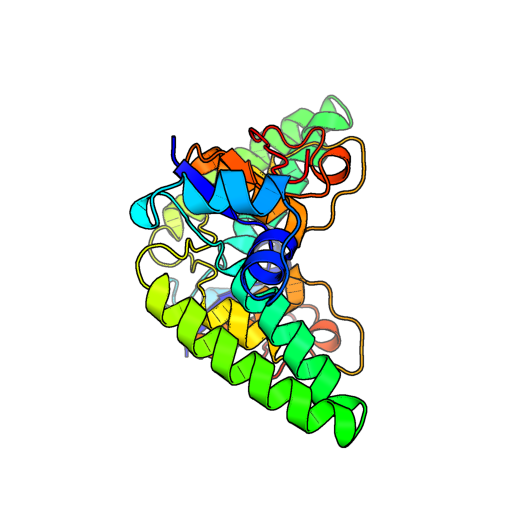. GLY B 1 42 ? 5.273 7.184 3.121 1 97.44 42 GLY B N 1
ATOM 1405 C CA . GLY B 1 42 ? 5.879 6.965 1.818 1 97.44 42 GLY B CA 1
ATOM 1406 C C . GLY B 1 42 ? 5.746 8.156 0.89 1 97.44 42 GLY B C 1
ATOM 1407 O O . GLY B 1 42 ? 6.695 8.508 0.181 1 97.44 42 GLY B O 1
ATOM 1408 N N . GLU B 1 43 ? 4.609 8.758 0.831 1 96.12 43 GLU B N 1
ATOM 1409 C CA . GLU B 1 43 ? 4.367 9.914 -0.019 1 96.12 43 GLU B CA 1
ATOM 1410 C C . GLU B 1 43 ? 5.273 11.078 0.367 1 96.12 43 GLU B C 1
ATOM 1412 O O . GLU B 1 43 ? 5.809 11.773 -0.501 1 96.12 43 GLU B O 1
ATOM 1417 N N . ILE B 1 44 ? 5.43 11.328 1.668 1 96.06 44 ILE B N 1
ATOM 1418 C CA . ILE B 1 44 ? 6.293 12.414 2.133 1 96.06 44 ILE B CA 1
ATOM 1419 C C . ILE B 1 44 ? 7.742 12.109 1.757 1 96.06 44 ILE B C 1
ATOM 1421 O O . ILE B 1 44 ? 8.453 12.984 1.252 1 96.06 44 ILE B O 1
ATOM 1425 N N . GLU B 1 45 ? 8.133 10.852 1.979 1 96.44 45 GLU B N 1
ATOM 1426 C CA . GLU B 1 45 ? 9.477 10.445 1.585 1 96.44 45 GLU B CA 1
ATOM 1427 C C . GLU B 1 45 ? 9.703 10.664 0.092 1 96.44 45 GLU B C 1
ATOM 1429 O O . GLU B 1 45 ? 10.781 11.102 -0.318 1 96.44 45 GLU B O 1
ATOM 1434 N N . ARG B 1 46 ? 8.758 10.344 -0.682 1 94.12 46 ARG B N 1
ATOM 1435 C CA . ARG B 1 46 ? 8.852 10.547 -2.125 1 94.12 46 ARG B CA 1
ATOM 1436 C C . ARG B 1 46 ? 9.047 12.016 -2.463 1 94.12 46 ARG B C 1
ATOM 1438 O O . ARG B 1 46 ? 9.836 12.359 -3.35 1 94.12 46 ARG B O 1
ATOM 1445 N N . GLY B 1 47 ? 8.289 12.883 -1.829 1 92.44 47 GLY B N 1
ATOM 1446 C CA . GLY B 1 47 ? 8.484 14.312 -1.993 1 92.44 47 GLY B CA 1
ATOM 1447 C C . GLY B 1 47 ? 9.898 14.766 -1.646 1 92.44 47 GLY B C 1
ATOM 1448 O O . GLY B 1 47 ? 10.484 15.586 -2.352 1 92.44 47 GLY B O 1
ATOM 1449 N N . ILE B 1 48 ? 10.43 14.227 -0.596 1 94.12 48 ILE B N 1
ATOM 1450 C CA . ILE B 1 48 ? 11.789 14.531 -0.164 1 94.12 48 ILE B CA 1
ATOM 1451 C C . ILE B 1 48 ? 12.789 14.086 -1.233 1 94.12 48 ILE B C 1
ATOM 1453 O O . ILE B 1 48 ? 13.688 14.844 -1.605 1 94.12 48 ILE B O 1
ATOM 1457 N N . SER B 1 49 ? 12.586 12.867 -1.733 1 92.5 49 SER B N 1
ATOM 1458 C CA . SER B 1 49 ? 13.469 12.32 -2.752 1 92.5 49 SER B CA 1
ATOM 1459 C C . SER B 1 49 ? 13.469 13.18 -4.012 1 92.5 49 SER B C 1
ATOM 1461 O O . SER B 1 49 ? 14.516 13.43 -4.605 1 92.5 49 SER B O 1
ATOM 1463 N N . LYS B 1 50 ? 12.297 13.633 -4.395 1 90.44 50 LYS B N 1
ATOM 1464 C CA . LYS B 1 50 ? 12.172 14.492 -5.57 1 90.44 50 LYS B CA 1
ATOM 1465 C C . LYS B 1 50 ? 12.922 15.805 -5.379 1 90.44 50 LYS B C 1
ATOM 1467 O O . LYS B 1 50 ? 13.594 16.281 -6.301 1 90.44 50 LYS B O 1
ATOM 1472 N N . LEU B 1 51 ? 12.844 16.359 -4.215 1 90.19 51 LEU B N 1
ATOM 1473 C CA . LEU B 1 51 ? 13.523 17.609 -3.902 1 90.19 51 LEU B CA 1
ATOM 1474 C C . LEU B 1 51 ? 15.039 17.438 -3.967 1 90.19 51 LEU B C 1
ATOM 1476 O O . LEU B 1 51 ? 15.75 18.312 -4.453 1 90.19 51 LEU B O 1
ATOM 1480 N N . ARG B 1 52 ? 15.555 16.312 -3.48 1 89.25 52 ARG B N 1
ATOM 1481 C CA . ARG B 1 52 ? 16.984 16.047 -3.432 1 89.25 52 ARG B CA 1
ATOM 1482 C C . ARG B 1 52 ? 17.578 15.953 -4.836 1 89.25 52 ARG B C 1
ATOM 1484 O O . ARG B 1 52 ? 18.766 16.234 -5.039 1 89.25 52 ARG B O 1
ATOM 1491 N N . HIS B 1 53 ? 16.781 15.672 -5.832 1 85.06 53 HIS B N 1
ATOM 1492 C CA . HIS B 1 53 ? 17.281 15.469 -7.188 1 85.06 53 HIS B CA 1
ATOM 1493 C C . HIS B 1 53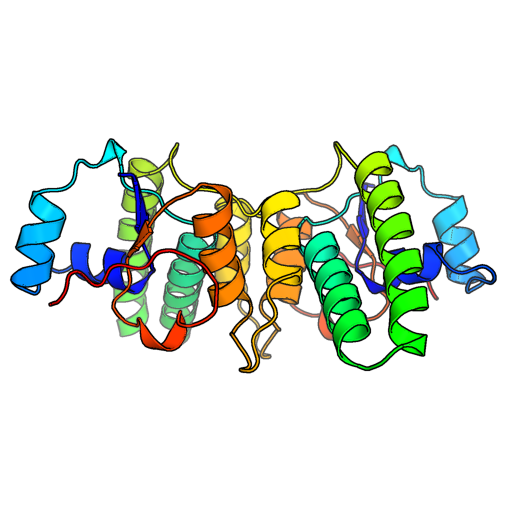 ? 17.078 16.703 -8.047 1 85.06 53 HIS B C 1
ATOM 1495 O O . HIS B 1 53 ? 17.484 16.734 -9.211 1 85.06 53 HIS B O 1
ATOM 1501 N N . ARG B 1 54 ? 16.453 17.797 -7.668 1 83.06 54 ARG B N 1
ATOM 1502 C CA . ARG B 1 54 ? 16.188 19 -8.445 1 83.06 54 ARG B CA 1
ATOM 1503 C C . ARG B 1 54 ? 17.359 19.984 -8.352 1 83.06 54 ARG B C 1
ATOM 1505 O O . ARG B 1 54 ? 17.75 20.578 -9.352 1 83.06 54 ARG B O 1
ATOM 1512 N N . GLY B 1 55 ? 17.922 20.391 -7.266 1 75.31 55 GLY B N 1
ATOM 1513 C CA . GLY B 1 55 ? 19 21.359 -7.098 1 75.31 55 GLY B CA 1
ATOM 1514 C C . GLY B 1 55 ? 19.375 21.594 -5.645 1 75.31 55 GLY B C 1
ATOM 1515 O O . GLY B 1 55 ? 18.75 21.031 -4.742 1 75.31 55 GLY B O 1
ATOM 1516 N N . GLU B 1 56 ? 20.359 22.484 -5.488 1 73.88 56 GLU B N 1
ATOM 1517 C CA . GLU B 1 56 ? 20.953 22.703 -4.172 1 73.88 56 GLU B CA 1
ATOM 1518 C C . GLU B 1 56 ? 19.938 23.25 -3.188 1 73.88 56 GLU B C 1
ATOM 1520 O O . GLU B 1 56 ? 19.859 22.797 -2.043 1 73.88 56 GLU B O 1
ATOM 1525 N N . THR B 1 57 ? 19.219 24.344 -3.648 1 76.12 57 THR B N 1
ATOM 1526 C CA . THR B 1 57 ? 18.219 24.922 -2.76 1 76.12 57 THR B CA 1
ATOM 1527 C C . THR B 1 57 ? 17.172 23.875 -2.381 1 76.12 57 THR B C 1
ATOM 1529 O O . THR B 1 57 ? 16.703 23.844 -1.241 1 76.12 57 THR B O 1
ATOM 1532 N N . ASP B 1 58 ? 17.109 23.016 -3.154 1 85.38 58 ASP B N 1
ATOM 1533 C CA . ASP B 1 58 ? 16.109 21.953 -2.949 1 85.38 58 ASP B CA 1
ATOM 1534 C C . ASP B 1 58 ? 16.641 20.891 -1.989 1 85.38 58 ASP B C 1
ATOM 1536 O O . ASP B 1 58 ? 15.852 20.234 -1.302 1 85.38 58 ASP B O 1
ATOM 1540 N N . ARG B 1 59 ? 17.953 21.016 -1.819 1 85.44 59 ARG B N 1
ATOM 1541 C CA . ARG B 1 59 ? 18.531 20 -0.944 1 85.44 59 ARG B CA 1
ATOM 1542 C C . ARG B 1 59 ? 18.344 20.375 0.523 1 85.44 59 ARG B C 1
ATOM 1544 O O . ARG B 1 59 ? 18.109 19.5 1.365 1 85.44 59 ARG B O 1
ATOM 1551 N N . GLU B 1 60 ? 18.453 21.641 0.88 1 89.06 60 GLU B N 1
ATOM 1552 C CA . GLU B 1 60 ? 18.219 22.094 2.25 1 89.06 60 GLU B CA 1
ATOM 1553 C C . GLU B 1 60 ? 16.766 21.859 2.668 1 89.06 60 GLU B C 1
ATOM 1555 O O . GLU B 1 60 ? 16.5 21.438 3.797 1 89.06 60 GLU B O 1
ATOM 1560 N N . ARG B 1 61 ? 15.961 22.188 1.805 1 92.56 61 ARG B N 1
ATOM 1561 C CA . ARG B 1 61 ? 14.547 21.953 2.057 1 92.56 61 ARG B CA 1
ATOM 1562 C C . ARG B 1 61 ? 14.266 20.469 2.252 1 92.56 61 ARG B C 1
ATOM 1564 O O . ARG B 1 61 ? 13.492 20.078 3.129 1 92.56 61 ARG B O 1
ATOM 1571 N N . ALA B 1 62 ? 14.906 19.672 1.485 1 94.81 62 ALA B N 1
ATOM 1572 C CA . ALA B 1 62 ? 14.781 18.234 1.597 1 94.81 62 ALA B CA 1
ATOM 1573 C C . ALA B 1 62 ? 15.25 17.734 2.965 1 94.81 62 ALA B C 1
ATOM 1575 O O . ALA B 1 62 ? 14.586 16.906 3.592 1 94.81 62 ALA B O 1
ATOM 1576 N N . ASP B 1 63 ? 16.328 18.297 3.432 1 95.25 63 ASP B N 1
ATOM 1577 C CA . ASP B 1 63 ? 16.875 17.906 4.727 1 95.25 63 ASP B CA 1
ATOM 1578 C C . ASP B 1 63 ? 15.93 18.297 5.863 1 95.25 63 ASP B C 1
ATOM 1580 O O . ASP B 1 63 ? 15.727 17.516 6.797 1 95.25 63 ASP B O 1
ATOM 1584 N N . ALA B 1 64 ? 15.414 19.453 5.746 1 94.75 64 ALA B N 1
ATOM 1585 C CA . ALA B 1 64 ? 14.477 19.922 6.766 1 94.75 64 ALA B CA 1
ATOM 1586 C C . ALA B 1 64 ? 13.227 19.047 6.789 1 94.75 64 ALA B C 1
ATOM 1588 O O . ALA B 1 64 ? 12.727 18.703 7.859 1 94.75 64 ALA B O 1
ATOM 1589 N N . LEU B 1 65 ? 12.758 18.719 5.617 1 95.25 65 LEU B N 1
ATOM 1590 C CA . LEU B 1 65 ? 11.586 17.859 5.516 1 95.25 65 LEU B CA 1
ATOM 1591 C C . LEU B 1 65 ? 11.883 16.453 6.047 1 95.25 65 LEU B C 1
ATOM 1593 O O . LEU B 1 65 ? 11.031 15.844 6.699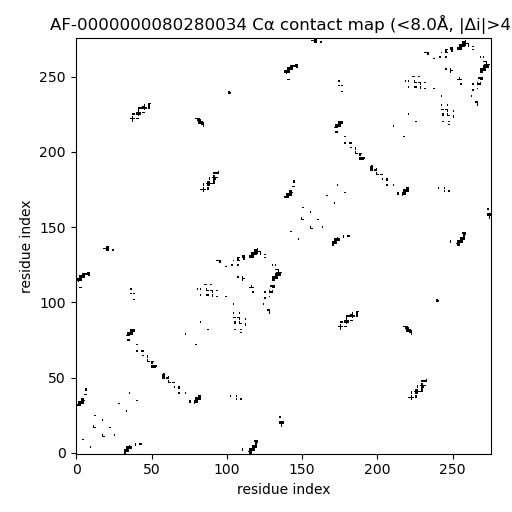 1 95.25 65 LEU B O 1
ATOM 1597 N N . ALA B 1 66 ? 13.023 15.961 5.801 1 96.56 66 ALA B N 1
ATOM 1598 C CA . ALA B 1 66 ? 13.43 14.648 6.289 1 96.56 66 ALA B CA 1
ATOM 1599 C C . ALA B 1 66 ? 13.492 14.617 7.812 1 96.56 66 ALA B C 1
ATOM 1601 O O . ALA B 1 66 ? 13.055 13.648 8.438 1 96.56 66 ALA B O 1
ATOM 1602 N N . GLU B 1 67 ? 14.039 15.664 8.375 1 96.94 67 GLU B N 1
ATOM 1603 C CA . GLU B 1 67 ? 14.078 15.781 9.828 1 96.94 67 GLU B CA 1
ATOM 1604 C C . GLU B 1 67 ? 12.68 15.836 10.422 1 96.94 67 GLU B C 1
ATOM 1606 O O . GLU B 1 67 ? 12.391 15.172 11.422 1 96.94 67 GLU B O 1
ATOM 1611 N N . TRP B 1 68 ? 11.883 16.625 9.828 1 96.88 68 TRP B N 1
ATOM 1612 C CA . TRP B 1 68 ? 10.492 16.734 10.273 1 96.88 68 TRP B CA 1
ATOM 1613 C C . TRP B 1 68 ? 9.789 15.391 10.188 1 96.88 68 TRP B C 1
ATOM 1615 O O . TRP B 1 68 ? 9.055 15.008 11.102 1 96.88 68 TRP B O 1
ATOM 1625 N N . LEU B 1 69 ? 9.961 14.672 9.102 1 97.31 69 LEU B N 1
ATOM 1626 C CA . LEU B 1 69 ? 9.367 13.352 8.922 1 97.31 69 LEU B CA 1
ATOM 1627 C C . LEU B 1 69 ? 9.828 12.398 10.023 1 97.31 69 LEU B C 1
ATOM 1629 O O . LEU B 1 69 ? 9.039 11.602 10.531 1 97.31 69 LEU B O 1
ATOM 1633 N N . GLY B 1 70 ? 11.094 12.414 10.32 1 97.12 70 GLY B N 1
ATOM 1634 C CA . GLY B 1 70 ? 11.594 11.625 11.438 1 97.12 70 GLY B CA 1
ATOM 1635 C C . GLY B 1 70 ? 10.852 11.891 12.734 1 97.12 70 GLY B C 1
ATOM 1636 O O . GLY B 1 70 ? 10.469 10.961 13.438 1 97.12 70 GLY B O 1
ATOM 1637 N N . GLY B 1 71 ? 10.68 13.18 13.086 1 96.31 71 GLY B N 1
ATOM 1638 C CA . GLY B 1 71 ? 9.914 13.562 14.258 1 96.31 71 GLY B CA 1
ATOM 1639 C C . GLY B 1 71 ? 8.477 13.102 14.211 1 96.31 71 GLY B C 1
ATOM 1640 O O . GLY B 1 71 ? 7.934 12.617 15.203 1 96.31 71 GLY B O 1
ATOM 1641 N N . LEU B 1 72 ? 7.855 13.273 13.039 1 95.94 72 LEU B N 1
ATOM 1642 C CA . LEU B 1 72 ? 6.473 12.844 12.836 1 95.94 72 LEU B CA 1
ATOM 1643 C C . LEU B 1 72 ? 6.324 11.344 13.07 1 95.94 72 LEU B C 1
ATOM 1645 O O . LEU B 1 72 ? 5.41 10.914 13.781 1 95.94 72 LEU B O 1
ATOM 1649 N N . THR B 1 73 ? 7.191 10.516 12.484 1 97.12 73 THR B N 1
ATOM 1650 C CA . THR B 1 73 ? 7.121 9.062 12.602 1 97.12 73 THR B CA 1
ATOM 1651 C C . THR B 1 73 ? 7.34 8.625 14.047 1 97.12 73 THR B C 1
ATOM 1653 O O . THR B 1 73 ? 6.73 7.656 14.5 1 97.12 73 THR B O 1
ATOM 1656 N N . ALA B 1 74 ? 8.188 9.32 14.734 1 96.44 74 ALA B N 1
ATOM 1657 C CA . ALA B 1 74 ? 8.406 9.016 16.141 1 96.44 74 ALA B CA 1
ATOM 1658 C C . ALA B 1 74 ? 7.156 9.312 16.969 1 96.44 74 ALA B C 1
ATOM 1660 O O . ALA B 1 74 ? 6.762 8.523 17.828 1 96.44 74 ALA B O 1
ATOM 1661 N N . GLN B 1 75 ? 6.555 10.414 16.688 1 94.62 75 GLN B N 1
ATOM 1662 C CA . GLN B 1 75 ? 5.363 10.852 17.406 1 94.62 75 GLN B CA 1
ATOM 1663 C C . GLN B 1 75 ? 4.203 9.891 17.188 1 94.62 75 GLN B C 1
ATOM 1665 O O . GLN B 1 75 ? 3.395 9.656 18.094 1 94.62 75 GLN B O 1
ATOM 1670 N N . PHE B 1 76 ? 4.129 9.289 16.016 1 96.81 76 PHE B N 1
ATOM 1671 C CA . PHE B 1 76 ? 3.004 8.438 15.641 1 96.81 76 PHE B CA 1
ATOM 1672 C C . PHE B 1 76 ? 3.391 6.965 15.703 1 96.81 76 PHE B C 1
ATOM 1674 O O . PHE B 1 76 ? 2.686 6.109 15.172 1 96.81 76 PHE B O 1
ATOM 1681 N N . SER B 1 77 ? 4.512 6.582 16.234 1 91.19 77 SER B N 1
ATOM 1682 C CA . SER B 1 77 ? 5.156 5.277 16.125 1 91.19 77 SER B CA 1
ATOM 1683 C C . SER B 1 77 ? 4.156 4.145 16.344 1 91.19 77 SER B C 1
ATOM 1685 O O . SER B 1 77 ? 4.176 3.152 15.602 1 91.19 77 SER B O 1
ATOM 1687 N N . GLU B 1 78 ? 3.154 4.215 17.203 1 95.31 78 GLU B N 1
ATOM 1688 C CA . GLU B 1 78 ? 2.213 3.127 17.453 1 95.31 78 GLU B CA 1
ATOM 1689 C C . GLU B 1 78 ? 0.881 3.379 16.766 1 95.31 78 GLU B C 1
ATOM 1691 O O . GLU B 1 78 ? -0.083 2.637 16.953 1 95.31 78 GLU B O 1
ATOM 1696 N N . ARG B 1 79 ? 0.857 4.43 15.953 1 98.31 79 ARG B N 1
ATOM 1697 C CA . ARG B 1 79 ? -0.403 4.832 15.336 1 98.31 79 ARG B CA 1
ATOM 1698 C C . ARG B 1 79 ? -0.239 5.035 13.836 1 98.31 79 ARG B C 1
ATOM 1700 O O . ARG B 1 79 ? -1.033 5.738 13.203 1 98.31 79 ARG B O 1
ATOM 1707 N N . ILE B 1 80 ? 0.886 4.512 13.289 1 98.62 80 ILE B N 1
ATOM 1708 C CA . ILE B 1 80 ? 1.018 4.387 11.844 1 98.62 80 ILE B CA 1
ATOM 1709 C C . ILE B 1 80 ? 0.498 3.021 11.398 1 98.62 80 ILE B C 1
ATOM 1711 O O . ILE B 1 80 ? 1.072 1.986 11.742 1 98.62 80 ILE B O 1
ATOM 1715 N N . LEU B 1 81 ? -0.545 3.037 10.648 1 98.75 81 LEU B N 1
ATOM 1716 C CA . LEU B 1 81 ? -1.241 1.81 10.273 1 98.75 81 LEU B CA 1
ATOM 1717 C C . LEU B 1 81 ? -0.668 1.228 8.992 1 98.75 81 LEU B C 1
ATOM 1719 O O . LEU B 1 81 ? -0.585 1.921 7.973 1 98.75 81 LEU B O 1
ATOM 1723 N N . PRO B 1 82 ? -0.205 -0.011 9.016 1 98.88 82 PRO B N 1
ATOM 1724 C CA . PRO B 1 82 ? 0.232 -0.661 7.781 1 98.88 82 PRO B CA 1
ATOM 1725 C C . PRO B 1 82 ? -0.928 -0.981 6.84 1 98.88 82 PRO B C 1
ATOM 1727 O O . PRO B 1 82 ? -2.092 -0.913 7.246 1 98.88 82 PRO B O 1
ATOM 1730 N N . VAL B 1 83 ? -0.594 -1.205 5.582 1 98.81 83 VAL B N 1
ATOM 1731 C CA . VAL B 1 83 ? -1.565 -1.807 4.676 1 98.81 83 VAL B CA 1
ATOM 1732 C C . VAL B 1 83 ? -1.515 -3.328 4.797 1 98.81 83 VAL B C 1
ATOM 1734 O O . VAL B 1 83 ? -0.597 -3.969 4.277 1 98.81 83 VAL B O 1
ATOM 1737 N N . THR B 1 84 ? -2.512 -3.898 5.445 1 98.62 84 THR B N 1
ATOM 1738 C CA . THR B 1 84 ? -2.605 -5.34 5.637 1 98.62 84 THR B CA 1
ATOM 1739 C C . THR B 1 84 ? -3.342 -5.996 4.473 1 98.62 84 THR B C 1
ATOM 1741 O O . THR B 1 84 ? -3.867 -5.305 3.596 1 98.62 84 THR B O 1
ATOM 1744 N N . ALA B 1 85 ? -3.355 -7.324 4.477 1 98.25 85 ALA B N 1
ATOM 1745 C CA . ALA B 1 85 ? -4.09 -8.055 3.447 1 98.25 85 ALA B CA 1
ATOM 1746 C C . ALA B 1 85 ? -5.57 -7.684 3.465 1 98.25 85 ALA B C 1
ATOM 1748 O O . ALA B 1 85 ? -6.203 -7.57 2.412 1 98.25 85 ALA B O 1
ATOM 1749 N N . GLU B 1 86 ? -6.113 -7.543 4.688 1 97.88 86 GLU B N 1
ATOM 1750 C CA . GLU B 1 86 ? -7.512 -7.148 4.812 1 97.88 86 GLU B CA 1
ATOM 1751 C C . GLU B 1 86 ? -7.762 -5.781 4.18 1 97.88 86 GLU B C 1
ATOM 1753 O O . GLU B 1 86 ? -8.742 -5.598 3.455 1 97.88 86 GLU B O 1
ATOM 1758 N N . ILE B 1 87 ? -6.918 -4.863 4.438 1 98.44 87 ILE B N 1
ATOM 1759 C CA . ILE B 1 87 ? -7.039 -3.516 3.896 1 98.44 87 ILE B CA 1
ATOM 1760 C C . ILE B 1 87 ? -6.879 -3.553 2.379 1 98.44 87 ILE B C 1
ATOM 1762 O O . ILE B 1 87 ? -7.641 -2.908 1.652 1 98.44 87 ILE B O 1
ATOM 1766 N N . ALA B 1 88 ? -5.875 -4.262 1.87 1 98.38 88 ALA B N 1
ATOM 1767 C CA . ALA B 1 88 ? -5.668 -4.395 0.43 1 98.38 88 ALA B CA 1
ATOM 1768 C C . ALA B 1 88 ? -6.883 -5.023 -0.244 1 98.38 88 ALA B C 1
ATOM 1770 O O . ALA B 1 88 ? -7.273 -4.617 -1.341 1 98.38 88 ALA B O 1
ATOM 1771 N N . ALA B 1 89 ? -7.461 -6.02 0.409 1 97.56 89 ALA B N 1
ATOM 1772 C CA . ALA B 1 89 ? -8.672 -6.637 -0.133 1 97.56 89 ALA B CA 1
ATOM 1773 C C . ALA B 1 89 ? -9.812 -5.629 -0.203 1 97.56 89 ALA B C 1
ATOM 1775 O O . ALA B 1 89 ? -10.547 -5.582 -1.196 1 97.56 89 ALA B O 1
ATOM 1776 N N . GLU B 1 90 ? -9.984 -4.871 0.881 1 96.88 90 GLU B N 1
ATOM 1777 C CA . GLU B 1 90 ? -10.992 -3.82 0.881 1 96.88 90 GLU B CA 1
ATOM 1778 C C . GLU B 1 90 ? -10.781 -2.846 -0.273 1 96.88 90 GLU B C 1
ATOM 1780 O O . GLU B 1 90 ? -11.734 -2.443 -0.938 1 96.88 90 GLU B O 1
ATOM 1785 N N . TRP B 1 91 ? -9.594 -2.434 -0.523 1 96.5 91 TRP B N 1
ATOM 1786 C CA . TRP B 1 91 ? -9.25 -1.588 -1.659 1 96.5 91 TRP B CA 1
ATOM 1787 C C . TRP B 1 91 ? -9.648 -2.248 -2.975 1 96.5 91 TRP B C 1
ATOM 1789 O O . TRP B 1 91 ? -10.219 -1.598 -3.854 1 96.5 91 TRP B O 1
ATOM 1799 N N . GLY B 1 92 ? -9.32 -3.479 -3.123 1 95.44 92 GLY B N 1
ATOM 1800 C CA . GLY B 1 92 ? -9.68 -4.215 -4.328 1 95.44 92 GLY B CA 1
ATOM 1801 C C . GLY B 1 92 ? -11.172 -4.25 -4.582 1 95.44 92 GLY B C 1
ATOM 1802 O O . GLY B 1 92 ? -11.609 -4.297 -5.734 1 95.44 92 GLY B O 1
ATOM 1803 N N . ARG B 1 93 ? -11.891 -4.238 -3.541 1 93.75 93 ARG B N 1
ATOM 1804 C CA . ARG B 1 93 ? -13.344 -4.352 -3.662 1 93.75 93 ARG B CA 1
ATOM 1805 C C . ARG B 1 93 ? -13.977 -2.998 -3.971 1 93.75 93 ARG B C 1
ATOM 1807 O O . ARG B 1 93 ? -15.148 -2.926 -4.352 1 93.75 93 ARG B O 1
ATOM 1814 N N . GLN B 1 94 ? -13.094 -2.012 -3.738 1 88.75 94 GLN B N 1
ATOM 1815 C CA . GLN B 1 94 ? -13.633 -0.685 -4.008 1 88.75 94 GLN B CA 1
ATOM 1816 C C . GLN B 1 94 ? -14.031 -0.542 -5.477 1 88.75 94 GLN B C 1
ATOM 1818 O O . GLN B 1 94 ? -13.266 -0.902 -6.371 1 88.75 94 GLN B O 1
ATOM 1823 N N . TYR B 1 95 ? -15.227 -0.483 -5.75 1 72.5 95 TYR B N 1
ATOM 1824 C CA . TYR B 1 95 ? -15.703 -0.215 -7.098 1 72.5 95 TYR B CA 1
ATOM 1825 C C . TYR B 1 95 ? -16.078 1.252 -7.262 1 72.5 95 TYR B C 1
ATOM 1827 O O . TYR B 1 95 ? -16.922 1.766 -6.523 1 72.5 95 TYR B O 1
ATOM 1835 N N . ALA B 1 96 ? -15.141 1.847 -7.898 1 64.19 96 ALA B N 1
ATOM 1836 C CA . ALA B 1 96 ? -15.477 3.242 -8.172 1 64.19 96 ALA B CA 1
ATOM 1837 C C . ALA B 1 96 ? -15.656 3.48 -9.664 1 64.19 96 ALA B C 1
ATOM 1839 O O . ALA B 1 96 ? -14.891 2.963 -10.477 1 64.19 96 ALA B O 1
ATOM 1840 N N . PRO B 1 97 ? -16.75 4.043 -9.992 1 63.31 97 PRO B N 1
ATOM 1841 C CA . PRO B 1 97 ? -16.953 4.457 -11.383 1 63.31 97 PRO B CA 1
ATOM 1842 C C . PRO B 1 97 ? -15.773 5.266 -11.922 1 63.31 97 PRO B C 1
ATOM 1844 O O . PRO B 1 97 ? -15.453 5.184 -13.109 1 63.31 97 PRO B O 1
ATOM 1847 N N . ARG B 1 98 ? -15.25 6.094 -11.008 1 67.19 98 ARG B N 1
ATOM 1848 C CA . ARG B 1 98 ? -14.109 6.898 -11.438 1 67.19 98 ARG B CA 1
ATOM 1849 C C . ARG B 1 98 ? -12.797 6.219 -11.07 1 67.19 98 ARG B C 1
ATOM 1851 O O . ARG B 1 98 ? -12.711 5.539 -10.047 1 67.19 98 ARG B O 1
ATOM 1858 N N . LYS B 1 99 ? -11.906 6.488 -11.961 1 79.94 99 LYS B N 1
ATOM 1859 C CA . LYS B 1 99 ? -10.547 6.008 -11.711 1 79.94 99 LYS B CA 1
ATOM 1860 C C . LYS B 1 99 ? -9.945 6.684 -10.484 1 79.94 99 LYS B C 1
ATOM 1862 O O . LYS B 1 99 ? -9.844 7.91 -10.43 1 79.94 99 LYS B O 1
ATOM 1867 N N . VAL B 1 100 ? -9.648 6.023 -9.375 1 85.44 100 VAL B N 1
ATOM 1868 C CA . VAL B 1 100 ? -9.008 6.5 -8.156 1 85.44 100 VAL B CA 1
ATOM 1869 C C . VAL B 1 100 ? -7.559 6.02 -8.109 1 85.44 100 VAL B C 1
ATOM 1871 O O . VAL B 1 100 ? -7.285 4.836 -8.328 1 85.44 100 VAL B O 1
ATOM 1874 N N . PRO B 1 101 ? -6.645 7.035 -7.883 1 90.69 101 PRO B N 1
ATOM 1875 C CA . PRO B 1 101 ? -5.262 6.578 -7.707 1 90.69 101 PRO B CA 1
ATOM 1876 C C . PRO B 1 101 ? -5.129 5.5 -6.633 1 90.69 101 PRO B C 1
ATOM 1878 O O . PRO B 1 101 ? -5.801 5.562 -5.602 1 90.69 101 PRO B O 1
ATOM 1881 N N . SER B 1 102 ? -4.254 4.539 -6.895 1 94.06 102 SER B N 1
ATOM 1882 C CA . SER B 1 102 ? -4.16 3.361 -6.035 1 94.06 102 SER B CA 1
ATOM 1883 C C . SER B 1 102 ? -3.848 3.754 -4.598 1 94.06 102 SER B C 1
ATOM 1885 O O . SER B 1 102 ? -4.422 3.199 -3.656 1 94.06 102 SER B O 1
ATOM 1887 N N . ILE B 1 103 ? -2.945 4.734 -4.422 1 95.31 103 ILE B N 1
ATOM 1888 C CA . ILE B 1 103 ? -2.551 5.148 -3.082 1 95.31 103 ILE B CA 1
ATOM 1889 C C . ILE B 1 103 ? -3.742 5.777 -2.363 1 95.31 103 ILE B C 1
ATOM 1891 O O . ILE B 1 103 ? -4.016 5.457 -1.204 1 95.31 103 ILE B O 1
ATOM 1895 N N . ASP B 1 104 ? -4.5 6.617 -3.043 1 93.31 104 ASP B N 1
ATOM 1896 C CA . ASP B 1 104 ? -5.691 7.23 -2.463 1 93.31 104 ASP B CA 1
ATOM 1897 C C . ASP B 1 104 ? -6.719 6.168 -2.072 1 93.31 104 ASP B C 1
ATOM 1899 O O . ASP B 1 104 ? -7.301 6.23 -0.989 1 93.31 104 ASP B O 1
ATOM 1903 N N . GLY B 1 105 ? -6.898 5.207 -2.936 1 94.69 105 GLY B N 1
ATOM 1904 C CA . GLY B 1 105 ? -7.828 4.125 -2.648 1 94.69 105 GLY B CA 1
ATOM 1905 C C . GLY B 1 105 ? -7.43 3.299 -1.44 1 94.69 105 GLY B C 1
ATOM 1906 O O . GLY B 1 105 ? -8.281 2.914 -0.636 1 94.69 105 GLY B O 1
ATOM 1907 N N . LEU B 1 106 ? -6.156 3.02 -1.309 1 97.12 106 LEU B N 1
ATOM 1908 C CA . LEU B 1 106 ? -5.648 2.24 -0.185 1 97.12 106 LEU B CA 1
ATOM 1909 C C . LEU B 1 106 ? -5.797 3.01 1.122 1 97.12 106 LEU B C 1
ATOM 1911 O O . LEU B 1 106 ? -6.094 2.422 2.164 1 97.12 106 LEU B O 1
ATOM 1915 N N . ILE B 1 107 ? -5.547 4.293 1.062 1 96.75 107 ILE B N 1
ATOM 1916 C CA . ILE B 1 107 ? -5.711 5.117 2.254 1 96.75 107 ILE B CA 1
ATOM 1917 C C . ILE B 1 107 ? -7.18 5.125 2.678 1 96.75 107 ILE B C 1
ATOM 1919 O O . ILE B 1 107 ? -7.492 4.965 3.859 1 96.75 107 ILE B O 1
ATOM 1923 N N . ALA B 1 108 ? -8.078 5.309 1.732 1 95.62 108 ALA B N 1
ATOM 1924 C CA . ALA B 1 108 ? -9.508 5.246 2.033 1 95.62 108 ALA B CA 1
ATOM 1925 C C . ALA B 1 108 ? -9.891 3.887 2.609 1 95.62 108 ALA B C 1
ATOM 1927 O O . ALA B 1 108 ? -10.648 3.807 3.574 1 95.62 108 ALA B O 1
ATOM 1928 N N . ALA B 1 109 ? -9.375 2.791 2.049 1 97.25 109 ALA B N 1
ATOM 1929 C CA . ALA B 1 109 ? -9.625 1.441 2.547 1 97.25 109 ALA B CA 1
ATOM 1930 C C . ALA B 1 109 ? -9.109 1.277 3.973 1 97.25 109 ALA B C 1
ATOM 1932 O O . ALA B 1 109 ? -9.727 0.601 4.793 1 97.25 109 ALA B O 1
ATOM 1933 N N . THR B 1 110 ? -7.934 1.867 4.281 1 98.38 110 THR B N 1
ATOM 1934 C CA . THR B 1 110 ? -7.383 1.841 5.629 1 98.38 110 THR B CA 1
ATOM 1935 C C . THR B 1 110 ? -8.344 2.488 6.621 1 98.38 110 THR B C 1
ATOM 1937 O O . THR B 1 110 ? -8.625 1.927 7.68 1 98.38 110 THR B O 1
ATOM 1940 N N . ALA B 1 111 ? -8.844 3.658 6.203 1 97.81 111 ALA B N 1
ATOM 1941 C CA . ALA B 1 111 ? -9.812 4.344 7.062 1 97.81 111 ALA B CA 1
ATOM 1942 C C . ALA B 1 111 ? -11.039 3.477 7.305 1 97.81 111 ALA B C 1
ATOM 1944 O O . ALA B 1 111 ? -11.516 3.361 8.438 1 97.81 111 ALA B O 1
ATOM 1945 N N . ARG B 1 112 ? -11.539 2.844 6.336 1 96.88 112 ARG B N 1
ATOM 1946 C CA . ARG B 1 112 ? -12.758 2.043 6.422 1 96.88 112 ARG B CA 1
ATOM 1947 C C . ARG B 1 112 ? -12.555 0.832 7.328 1 96.88 112 ARG B C 1
ATOM 1949 O O . ARG B 1 112 ? -13.359 0.573 8.219 1 96.88 112 ARG B O 1
ATOM 1956 N N . VAL B 1 113 ? -11.508 0.092 7.129 1 97.81 113 VAL B N 1
ATOM 1957 C CA . VAL B 1 113 ? -11.25 -1.144 7.859 1 97.81 113 VAL B CA 1
ATOM 1958 C C . VAL B 1 113 ? -11.086 -0.838 9.344 1 97.81 113 VAL B C 1
ATOM 1960 O O . VAL B 1 113 ? -11.539 -1.604 10.203 1 97.81 113 VAL B O 1
ATOM 1963 N N . HIS B 1 114 ? -10.453 0.263 9.656 1 98.25 114 HIS B N 1
ATOM 1964 C CA . HIS B 1 114 ? -10.203 0.622 11.047 1 98.25 114 HIS B CA 1
ATOM 1965 C C . HIS B 1 114 ? -11.336 1.479 11.602 1 98.25 114 HIS B C 1
ATOM 1967 O O . HIS B 1 114 ? -11.273 1.926 12.75 1 98.25 114 HIS B O 1
ATOM 1973 N N . GLU B 1 115 ? -12.312 1.801 10.734 1 97.44 115 GLU B N 1
ATOM 1974 C CA . GLU B 1 115 ? -13.461 2.617 11.117 1 97.44 115 GLU B CA 1
ATOM 1975 C C . GLU B 1 115 ? -13.023 4 11.586 1 97.44 115 GLU B C 1
ATOM 1977 O O . GLU B 1 115 ? -13.484 4.48 12.625 1 97.44 115 GLU B O 1
ATOM 1982 N N . LEU B 1 116 ? -12.125 4.578 10.891 1 98.06 116 LEU B N 1
ATOM 1983 C CA . LEU B 1 116 ? -11.633 5.926 11.164 1 98.06 116 LEU B CA 1
ATOM 1984 C C . LEU B 1 116 ? -12.281 6.93 10.211 1 98.06 116 LEU B C 1
ATOM 1986 O O . LEU B 1 116 ? -12.664 6.578 9.094 1 98.06 116 LEU B O 1
ATOM 1990 N N . THR B 1 117 ? -12.414 8.125 10.617 1 97.5 117 THR B N 1
ATOM 1991 C CA . THR B 1 117 ? -12.758 9.227 9.734 1 97.5 117 THR B CA 1
ATOM 1992 C C . THR B 1 117 ? -11.516 9.75 9.016 1 97.5 117 THR B C 1
ATOM 1994 O O . THR B 1 117 ? -10.531 10.109 9.656 1 97.5 117 THR B O 1
ATOM 1997 N N . LEU B 1 118 ? -11.562 9.703 7.715 1 97.31 118 LEU B N 1
ATOM 1998 C CA . LEU B 1 118 ? -10.469 10.25 6.91 1 97.31 118 LEU B CA 1
ATOM 1999 C C . LEU B 1 118 ? -10.547 11.773 6.852 1 97.31 118 LEU B C 1
ATOM 2001 O O . LEU B 1 118 ? -11.547 12.328 6.395 1 97.31 118 LEU B O 1
ATOM 2005 N N . VAL B 1 119 ? -9.508 12.406 7.383 1 97.25 119 VAL B N 1
ATOM 2006 C CA . VAL B 1 119 ? -9.453 13.867 7.371 1 97.25 119 VAL B CA 1
ATOM 2007 C C . VAL B 1 119 ? -8.648 14.344 6.168 1 97.25 119 VAL B C 1
ATOM 2009 O O . VAL B 1 119 ? -7.477 13.992 6.02 1 97.25 119 VAL B O 1
ATOM 2012 N N . THR B 1 120 ? -9.281 15.055 5.34 1 95.56 120 THR B N 1
ATOM 2013 C CA . THR B 1 120 ? -8.68 15.516 4.094 1 95.56 120 THR B CA 1
ATOM 2014 C C . THR B 1 120 ? -9.273 16.859 3.672 1 95.56 120 THR B C 1
ATOM 2016 O O . THR B 1 120 ? -10.359 17.219 4.113 1 95.56 120 THR B O 1
ATOM 2019 N N . ARG B 1 121 ? -8.414 17.547 2.859 1 92.69 121 ARG B N 1
ATOM 2020 C CA . ARG B 1 121 ? -8.922 18.781 2.273 1 92.69 121 ARG B CA 1
ATOM 2021 C C . ARG B 1 121 ? -9.711 18.5 0.999 1 92.69 121 ARG B C 1
ATOM 2023 O O . ARG B 1 121 ? -10.484 19.344 0.541 1 92.69 121 ARG B O 1
ATOM 2030 N N . ASN B 1 122 ? -9.477 17.328 0.369 1 88.19 122 ASN B N 1
ATOM 2031 C CA . ASN B 1 122 ? -10.031 17.031 -0.945 1 88.19 122 ASN B CA 1
ATOM 2032 C C . ASN B 1 122 ? -11.164 16.016 -0.852 1 88.19 122 ASN B C 1
ATOM 2034 O O . ASN B 1 122 ? -11.016 14.867 -1.297 1 88.19 122 ASN B O 1
ATOM 2038 N N . LEU B 1 123 ? -12.312 16.422 -0.483 1 87.25 123 LEU B N 1
ATOM 2039 C CA . LEU B 1 123 ? -13.469 15.547 -0.299 1 87.25 123 LEU B CA 1
ATOM 2040 C C . LEU B 1 123 ? -13.898 14.93 -1.625 1 87.25 123 LEU B C 1
ATOM 2042 O O . LEU B 1 123 ? -14.305 13.766 -1.671 1 87.25 123 LEU B O 1
ATOM 2046 N N . ALA B 1 124 ? -13.758 15.672 -2.662 1 83.56 124 ALA B N 1
ATOM 2047 C CA . ALA B 1 124 ? -14.211 15.234 -3.98 1 83.56 124 ALA B CA 1
ATOM 2048 C C . ALA B 1 124 ? -13.453 13.992 -4.434 1 83.56 124 ALA B C 1
ATOM 2050 O O . ALA B 1 124 ? -14.039 13.078 -5.02 1 83.56 124 ALA B O 1
ATOM 2051 N N . ASP B 1 125 ? -12.203 13.977 -4.102 1 82.5 125 ASP B N 1
ATOM 2052 C CA . ASP B 1 125 ? -11.375 12.844 -4.516 1 82.5 125 ASP B CA 1
ATOM 2053 C C . ASP B 1 125 ? -11.711 11.594 -3.713 1 82.5 125 ASP B C 1
ATOM 2055 O O . ASP B 1 125 ? -11.477 10.469 -4.168 1 82.5 125 ASP B O 1
ATOM 2059 N N . MET B 1 126 ? -12.266 11.859 -2.545 1 85.88 126 MET B N 1
ATOM 2060 C CA . MET B 1 126 ? -12.562 10.719 -1.673 1 85.88 126 MET B CA 1
ATOM 2061 C C . MET B 1 126 ? -14.008 10.273 -1.826 1 85.88 126 MET B C 1
ATOM 2063 O O . MET B 1 126 ? -14.406 9.234 -1.3 1 85.88 126 MET B O 1
ATOM 2067 N N . ALA B 1 127 ? -14.703 11.039 -2.607 1 81.69 127 ALA B N 1
ATOM 2068 C CA . ALA B 1 127 ? -16.125 10.742 -2.805 1 81.69 127 ALA B CA 1
ATOM 2069 C C . ALA B 1 127 ? -16.312 9.375 -3.453 1 81.69 127 ALA B C 1
ATOM 2071 O O . ALA B 1 127 ? -15.625 9.039 -4.426 1 81.69 127 ALA B O 1
ATOM 2072 N N . GLY B 1 128 ? -17.156 8.508 -2.859 1 81.44 128 GLY B N 1
ATOM 2073 C CA . GLY B 1 128 ? -17.516 7.23 -3.445 1 81.44 128 GLY B CA 1
ATOM 2074 C C . GLY B 1 128 ? -16.656 6.082 -2.951 1 81.44 128 GLY B C 1
ATOM 2075 O O . GLY B 1 128 ? -16.891 4.926 -3.309 1 81.44 128 GLY B O 1
ATOM 2076 N N . LEU B 1 129 ? -15.688 6.375 -2.107 1 85.69 129 LEU B N 1
ATOM 2077 C CA . LEU B 1 129 ? -14.781 5.324 -1.659 1 85.69 129 LEU B CA 1
ATOM 2078 C C . LEU B 1 129 ? -15.297 4.672 -0.378 1 85.69 129 LEU B C 1
ATOM 2080 O O . LEU B 1 129 ? -14.695 3.717 0.119 1 85.69 129 LEU B O 1
ATOM 2084 N N . GLY B 1 130 ? -16.375 5.164 0.162 1 85.12 130 GLY B N 1
ATOM 2085 C CA . GLY B 1 130 ? -17.062 4.504 1.258 1 85.12 130 GLY B CA 1
ATOM 2086 C C . GLY B 1 130 ? -16.531 4.895 2.623 1 85.12 130 GLY B C 1
ATOM 2087 O O . GLY B 1 130 ? -17.094 4.508 3.648 1 85.12 130 GLY B O 1
ATOM 2088 N N . ALA B 1 131 ? -15.5 5.656 2.67 1 90.06 131 ALA B N 1
ATOM 2089 C CA . ALA B 1 131 ? -14.961 6.082 3.959 1 90.06 131 ALA B CA 1
ATOM 2090 C C . ALA B 1 131 ? -15.672 7.332 4.465 1 90.06 131 ALA B C 1
ATOM 2092 O O . ALA B 1 131 ? -16.125 8.164 3.672 1 90.06 131 ALA B O 1
ATOM 2093 N N . GLN B 1 132 ? -15.852 7.402 5.809 1 94 132 GLN B N 1
ATOM 2094 C CA . GLN B 1 132 ? -16.234 8.688 6.398 1 94 132 GLN B CA 1
ATOM 2095 C C . GLN B 1 132 ? -15.133 9.727 6.203 1 94 132 GLN B C 1
ATOM 2097 O O . GLN B 1 132 ? -13.945 9.422 6.355 1 94 132 GLN B O 1
ATOM 2102 N N . VAL B 1 133 ? -15.562 10.93 5.789 1 95.25 133 VAL B N 1
ATOM 2103 C CA . VAL B 1 133 ? -14.57 11.953 5.488 1 95.25 133 VAL B CA 1
ATOM 2104 C C . VAL B 1 133 ? -14.898 13.242 6.242 1 95.25 133 VAL B C 1
ATOM 2106 O O . VAL B 1 133 ? -16.062 13.492 6.566 1 95.25 133 VAL B O 1
ATOM 2109 N N . HIS B 1 134 ? -13.852 13.984 6.637 1 95.5 134 HIS B N 1
ATOM 2110 C CA . HIS B 1 134 ? -13.977 15.281 7.293 1 95.5 134 HIS B CA 1
ATOM 2111 C C . HIS B 1 134 ? -12.969 16.281 6.738 1 95.5 134 HIS B C 1
ATOM 2113 O O . HIS B 1 134 ? -11.797 15.945 6.551 1 95.5 134 HIS B O 1
ATOM 2119 N N . ASN B 1 135 ? -13.414 17.422 6.344 1 96.31 135 ASN B N 1
ATOM 2120 C CA . ASN B 1 135 ? -12.555 18.531 5.945 1 96.31 135 ASN B CA 1
ATOM 2121 C C . ASN B 1 135 ? -12.484 19.594 7.035 1 96.31 135 ASN B C 1
ATOM 2123 O O . ASN B 1 135 ? -13.438 20.344 7.254 1 96.31 135 ASN B O 1
ATOM 2127 N N . PRO B 1 136 ? -11.352 19.75 7.625 1 95.19 136 PRO B N 1
ATOM 2128 C CA . PRO B 1 136 ? -11.266 20.672 8.758 1 95.19 136 PRO B CA 1
ATOM 2129 C C . PRO B 1 136 ? -11.008 22.125 8.328 1 95.19 136 PRO B C 1
ATOM 2131 O O . PRO B 1 136 ? -10.914 23.016 9.172 1 95.19 136 PRO B O 1
ATOM 2134 N N . PHE B 1 137 ? -10.906 22.391 7.051 1 92.88 137 PHE B N 1
ATOM 2135 C CA . PHE B 1 137 ? -10.578 23.719 6.57 1 92.88 137 PHE B CA 1
ATOM 2136 C C . PHE B 1 137 ? -11.836 24.578 6.445 1 92.88 137 PHE B C 1
ATOM 2138 O O . PHE B 1 137 ? -11.75 25.781 6.168 1 92.88 137 PHE B O 1
ATOM 2145 N N . ASP B 1 138 ? -12.969 23.906 6.602 1 79.12 138 ASP B N 1
ATOM 2146 C CA . ASP B 1 138 ? -14.219 24.656 6.527 1 79.12 138 ASP B CA 1
ATOM 2147 C C . ASP B 1 138 ? -14.516 25.375 7.848 1 79.12 138 ASP B C 1
ATOM 2149 O O . ASP B 1 138 ? -14.117 24.891 8.914 1 79.12 138 ASP B O 1
#

Nearest PDB structures (foldseek):
  2h1o-assembly1_A  TM=8.310E-01  e=1.193E-10  Neisseria gonorrhoeae
  2h1c-assembly1_A  TM=8.548E-01  e=3.073E-10  Neisseria gonorrhoeae
  7by2-assembly1_B-2  TM=7.494E-01  e=1.216E-05  Klebsiella pneumoniae
  2fe1-assembly1_A-2  TM=8.001E-01  e=4.738E-05  Pyrobaculum aerophilum str. IM2
  5h4h-assembly1_A  TM=7.335E-01  e=3.144E-04  Pyrococcus horikoshii OT3

Secondary structure (DSSP, 8-state):
--EEEPHHHHHHHH-SS--HHHHHHHHHS-GGGEEEEHHHHHHHHHHHHHHHTT-HHHHHHHHHHHHHHHHHHHHTTTSEE-B-HHHHHHHHH---SS---HHHHHHHHHHHHTTPEEE-S-HHHHTTS---EE-TT-/--EEEPHHHHHHHH-SS--HHHHHHHHHS-GGGEEEEHHHHHHHHHHHHHHHTT-HHHHHHHHHHHHHHHHHHHHTTTSEE-B-HHHHHHHHH---SS---HHHHHHHHHHHHTTPEEE-S-HHHHTTS---EE-TT-

Organism: Amycolatopsis orientalis (NCBI:txid31958)